Protein AF-0000000082882708 (afdb_homodimer)

Secondary structure (DSSP, 8-state):
-EEEEEEESS--TTHHHHHHHHHHHHHHHHT--GGG-EEEEETT----BTTB-SS--EEEEEEESS---HHHHHHHHHHHHHHHHHHH---GGGEEEEEEE--GGGEEETTEEHHHHHHHHHH-/-EEEEEEESS--TTHHHHHHHHHHHHHHHHT--GGG-EEEEETT-EEEETTB-SS--EEEEEEESS---HHHHHHHHHHHHHHHHHHH---GGGEEEEEEE--GGG-EETTEEHHHHHHHHHH-

Structure (mmCIF, N/CA/C/O backbone):
data_AF-0000000082882708-model_v1
#
loop_
_entity.id
_entity.type
_entity.pdbx_description
1 polymer 'L-dopachrome isomerase'
#
loop_
_atom_site.group_PDB
_atom_site.id
_atom_site.type_symbol
_atom_site.label_atom_id
_atom_site.label_alt_id
_atom_site.label_comp_id
_atom_site.label_asym_id
_atom_site.label_entity_id
_atom_site.label_seq_id
_atom_site.pdbx_PDB_ins_code
_atom_site.Cartn_x
_atom_site.Cartn_y
_atom_site.Cartn_z
_atom_site.occupancy
_atom_site.B_iso_or_equiv
_atom_site.auth_seq_id
_atom_site.auth_comp_id
_atom_site.auth_asym_id
_atom_site.auth_atom_id
_atom_site.pdbx_PDB_model_num
ATOM 1 N N . MET A 1 1 ? -7.844 -6.683 7.977 1 82.73 1 MET A N 1
ATOM 2 C CA . MET A 1 1 ? -7.258 -5.922 6.877 1 82.73 1 MET A CA 1
ATOM 3 C C . MET A 1 1 ? -5.798 -6.308 6.666 1 82.73 1 MET A C 1
ATOM 5 O O . MET A 1 1 ? -4.941 -5.983 7.489 1 82.73 1 MET A O 1
ATOM 9 N N . PRO A 1 2 ? -5.628 -7.368 5.371 1 97.63 2 PRO A N 1
ATOM 10 C CA . PRO A 1 2 ? -4.258 -7.425 4.857 1 97.63 2 PRO A CA 1
ATOM 11 C C . PRO A 1 2 ? -4.113 -6.767 3.487 1 97.63 2 PRO A C 1
ATOM 13 O O . PRO A 1 2 ? -5.061 -6.761 2.698 1 97.63 2 PRO A O 1
ATOM 16 N N . ILE A 1 3 ? -3.017 -6.112 3.198 1 98.73 3 ILE A N 1
ATOM 17 C CA . ILE A 1 3 ? -2.603 -5.625 1.887 1 98.73 3 ILE A CA 1
ATOM 18 C C . ILE A 1 3 ? -1.457 -6.483 1.356 1 98.73 3 ILE A C 1
ATOM 20 O O . ILE A 1 3 ? -0.414 -6.605 2.002 1 98.73 3 ILE A O 1
ATOM 24 N N . ALA A 1 4 ? -1.663 -7.126 0.246 1 98.89 4 ALA A N 1
ATOM 25 C CA . ALA A 1 4 ? -0.631 -7.945 -0.383 1 98.89 4 ALA A CA 1
ATOM 26 C C . ALA A 1 4 ? -0.205 -7.356 -1.725 1 98.89 4 ALA A C 1
ATOM 28 O O . ALA A 1 4 ? -1.032 -7.179 -2.622 1 98.89 4 ALA A O 1
ATOM 29 N N . ILE A 1 5 ? 1 -7.018 -1.896 1 98.85 5 ILE A N 1
ATOM 30 C CA . ILE A 1 5 ? 1.556 -6.507 -3.144 1 98.85 5 ILE A CA 1
ATOM 31 C C . ILE A 1 5 ? 2.545 -7.519 -3.72 1 98.85 5 ILE A C 1
ATOM 33 O O . ILE A 1 5 ? 3.582 -7.796 -3.114 1 98.85 5 ILE A O 1
ATOM 37 N N . LEU A 1 6 ? 2.262 -8.093 -4.873 1 98.8 6 LEU A N 1
ATOM 38 C CA . LEU A 1 6 ? 3.096 -9.099 -5.521 1 98.8 6 LEU A CA 1
ATOM 39 C C . LEU A 1 6 ? 3.775 -8.527 -6.76 1 98.8 6 LEU A C 1
ATOM 41 O O . LEU A 1 6 ? 3.103 -8.052 -7.679 1 98.8 6 LEU A O 1
ATOM 45 N N . SER A 1 7 ? 5.022 -8.533 -6.797 1 98.49 7 SER A N 1
ATOM 46 C CA . SER A 1 7 ? 5.809 -8.14 -7.962 1 98.49 7 SER A CA 1
ATOM 47 C C . SER A 1 7 ? 6.548 -9.333 -8.558 1 98.49 7 SER A C 1
ATOM 49 O O . SER A 1 7 ? 7.102 -10.156 -7.826 1 98.49 7 SER A O 1
ATOM 51 N N . THR A 1 8 ? 6.554 -9.438 -9.878 1 98.1 8 THR A N 1
ATOM 52 C CA . THR A 1 8 ? 7.279 -10.508 -10.553 1 98.1 8 THR A CA 1
ATOM 53 C C . THR A 1 8 ? 7.764 -10.051 -11.926 1 98.1 8 THR A C 1
ATOM 55 O O . THR A 1 8 ? 7.214 -9.111 -12.503 1 98.1 8 THR A O 1
ATOM 58 N N . ASN A 1 9 ? 8.818 -10.683 -12.474 1 97.42 9 ASN A N 1
ATOM 59 C CA . ASN A 1 9 ? 9.451 -10.295 -13.73 1 97.42 9 ASN A CA 1
ATOM 60 C C . ASN A 1 9 ? 8.857 -11.053 -14.915 1 97.42 9 ASN A C 1
ATOM 62 O O . ASN A 1 9 ? 9.365 -10.961 -16.034 1 97.42 9 ASN A O 1
ATOM 66 N N . ARG A 1 10 ? 7.872 -11.824 -14.651 1 96.18 10 ARG A N 1
ATOM 67 C CA . ARG A 1 10 ? 7.186 -12.563 -15.706 1 96.18 10 ARG A CA 1
ATOM 68 C C . ARG A 1 10 ? 5.679 -12.339 -15.64 1 96.18 10 ARG A C 1
ATOM 70 O O . ARG A 1 10 ? 5.099 -12.301 -14.553 1 96.18 10 ARG A O 1
ATOM 77 N N . PRO A 1 11 ? 5.137 -12.264 -16.814 1 96.17 11 PRO A N 1
ATOM 78 C CA . PRO A 1 11 ? 3.691 -12.033 -16.834 1 96.17 11 PRO A CA 1
ATOM 79 C C . PRO A 1 11 ? 2.899 -13.199 -16.245 1 96.17 11 PRO A C 1
ATOM 81 O O . PRO A 1 11 ? 3.314 -14.354 -16.365 1 96.17 11 PRO A O 1
ATOM 84 N N . ILE A 1 12 ? 1.855 -12.846 -15.601 1 97.22 12 ILE A N 1
ATOM 85 C CA . ILE A 1 12 ? 0.836 -13.796 -15.168 1 97.22 12 ILE A CA 1
ATOM 86 C C . ILE A 1 12 ? -0.307 -13.825 -16.18 1 97.22 12 ILE A C 1
ATOM 88 O O . ILE A 1 12 ? -0.853 -12.778 -16.538 1 97.22 12 ILE A O 1
ATOM 92 N N . ALA A 1 13 ? -0.649 -14.981 -16.697 1 95.38 13 ALA A N 1
ATOM 93 C CA . ALA A 1 13 ? -1.571 -15.147 -17.818 1 95.38 13 ALA A CA 1
ATOM 94 C C . ALA A 1 13 ? -2.862 -14.367 -17.585 1 95.38 13 ALA A C 1
ATOM 96 O O . ALA A 1 13 ? -3.268 -13.562 -18.426 1 95.38 13 ALA A O 1
ATOM 97 N N . ASP A 1 14 ? -3.609 -14.564 -16.531 1 95.92 14 ASP A N 1
ATOM 98 C CA . ASP A 1 14 ? -4.778 -13.802 -16.102 1 95.92 14 ASP A CA 1
ATOM 99 C C . ASP A 1 14 ? -4.584 -13.246 -14.693 1 95.92 14 ASP A C 1
ATOM 101 O O . ASP A 1 14 ? -4.939 -13.899 -13.709 1 95.92 14 ASP A O 1
ATOM 105 N N . ALA A 1 15 ? -4.016 -12.059 -14.705 1 96.53 15 ALA A N 1
ATOM 106 C CA . ALA A 1 15 ? -3.658 -11.443 -13.43 1 96.53 15 ALA A CA 1
ATOM 107 C C . ALA A 1 15 ? -4.893 -11.222 -12.562 1 96.53 15 ALA A C 1
ATOM 109 O O . ALA A 1 15 ? -4.823 -11.321 -11.334 1 96.53 15 ALA A O 1
ATOM 110 N N . HIS A 1 16 ? -6.005 -10.919 -13.204 1 95.34 16 HIS A N 1
ATOM 111 C CA . HIS A 1 16 ? -7.23 -10.681 -12.449 1 95.34 16 HIS A CA 1
ATOM 112 C C . HIS A 1 16 ? -7.745 -11.969 -11.815 1 95.34 16 HIS A C 1
ATOM 114 O O . HIS A 1 16 ? -8.138 -11.977 -10.646 1 95.34 16 HIS A O 1
ATOM 120 N N . GLU A 1 17 ? -7.758 -12.966 -12.645 1 96.59 17 GLU A N 1
ATOM 121 C CA . GLU A 1 17 ? -8.166 -14.259 -12.102 1 96.59 17 GLU A CA 1
ATOM 122 C C . GLU A 1 17 ? -7.219 -14.718 -10.998 1 96.59 17 GLU A C 1
ATOM 124 O O . GLU A 1 17 ? -7.66 -15.227 -9.966 1 96.59 17 GLU A O 1
ATOM 129 N N . PHE A 1 18 ? -5.961 -14.533 -11.236 1 97.96 18 PHE A N 1
ATOM 130 C CA . PHE A 1 18 ? -4.986 -14.909 -10.219 1 97.96 18 PHE A CA 1
ATOM 131 C C . PHE A 1 18 ? -5.222 -14.133 -8.929 1 97.96 18 PHE A C 1
ATOM 133 O O . PHE A 1 18 ? -5.204 -14.71 -7.839 1 97.96 18 PHE A O 1
ATOM 140 N N . ALA A 1 19 ? -5.435 -12.856 -9.031 1 97.98 19 ALA A N 1
ATOM 141 C CA . ALA A 1 19 ? -5.672 -12.023 -7.855 1 97.98 19 ALA A CA 1
ATOM 142 C C . ALA A 1 19 ? -6.872 -12.527 -7.058 1 97.98 19 ALA A C 1
ATOM 144 O O . ALA A 1 19 ? -6.844 -12.542 -5.825 1 97.98 19 ALA A O 1
ATOM 145 N N . SER A 1 20 ? -7.901 -12.928 -7.768 1 97.71 20 SER A N 1
ATOM 146 C CA . SER A 1 20 ? -9.111 -13.428 -7.124 1 97.71 20 SER A CA 1
ATOM 147 C C . SER A 1 20 ? -8.84 -14.725 -6.369 1 97.71 20 SER A C 1
ATOM 149 O O . SER A 1 20 ? -9.212 -14.86 -5.202 1 97.71 20 SER A O 1
ATOM 151 N N . LEU A 1 21 ? -8.157 -15.607 -6.984 1 98.26 21 LEU A N 1
ATOM 152 C CA . LEU A 1 21 ? -7.848 -16.896 -6.374 1 98.26 21 LEU A CA 1
ATOM 153 C C . LEU A 1 21 ? -6.841 -16.735 -5.241 1 98.26 21 LEU A C 1
ATOM 155 O O . LEU A 1 21 ? -6.97 -17.374 -4.194 1 98.26 21 LEU A O 1
ATOM 159 N N . PHE A 1 22 ? -5.876 -15.878 -5.471 1 98.57 22 PHE A N 1
ATOM 160 C CA . PHE A 1 22 ? -4.863 -15.619 -4.454 1 98.57 22 PHE A CA 1
ATOM 161 C C . PHE A 1 22 ? -5.491 -15.002 -3.209 1 98.57 22 PHE A C 1
ATOM 163 O O . PHE A 1 22 ? -5.109 -15.333 -2.085 1 98.57 22 PHE A O 1
ATOM 170 N N . THR A 1 23 ? -6.471 -14.133 -3.394 1 98.58 23 THR A N 1
ATOM 171 C CA . THR A 1 23 ? -7.19 -13.521 -2.283 1 98.58 23 THR A CA 1
ATOM 172 C C . THR A 1 23 ? -7.853 -14.587 -1.415 1 98.58 23 THR A C 1
ATOM 174 O O . THR A 1 23 ? -7.731 -14.561 -0.189 1 98.58 23 THR A O 1
ATOM 177 N N . LYS A 1 24 ? -8.522 -15.495 -2.071 1 98.21 24 LYS A N 1
ATOM 178 C CA . LYS A 1 24 ? -9.182 -16.584 -1.358 1 98.21 24 LYS A CA 1
ATOM 179 C C . LYS A 1 24 ? -8.172 -17.427 -0.584 1 98.21 24 LYS A C 1
ATOM 181 O O . LYS A 1 24 ? -8.396 -17.761 0.581 1 98.21 24 LYS A O 1
ATOM 186 N N . LYS A 1 25 ? -7.098 -17.717 -1.175 1 98.63 25 LYS A N 1
ATOM 187 C CA . LYS A 1 25 ? -6.068 -18.531 -0.539 1 98.63 25 LYS A CA 1
ATOM 188 C C . LYS A 1 25 ? -5.459 -17.81 0.66 1 98.63 25 LYS A C 1
ATOM 190 O O . LYS A 1 25 ? -5.281 -18.405 1.725 1 98.63 25 LYS A O 1
ATOM 195 N N . LEU A 1 26 ? -5.1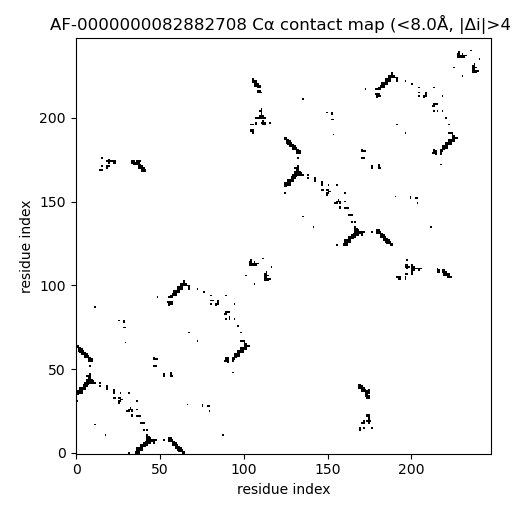24 -16.542 0.457 1 98.6 26 LEU A N 1
ATOM 196 C CA . LEU A 1 26 ? -4.578 -15.756 1.558 1 98.6 26 LEU A CA 1
ATOM 197 C C . LEU A 1 26 ? -5.546 -15.723 2.735 1 98.6 26 LEU A C 1
ATOM 199 O O . LEU A 1 26 ? -5.127 -15.813 3.892 1 98.6 26 LEU A O 1
ATOM 203 N N . GLY A 1 27 ? -6.819 -15.543 2.383 1 98.43 27 GLY A N 1
ATOM 204 C CA . GLY A 1 27 ? -7.82 -15.551 3.438 1 98.43 27 GLY A CA 1
ATOM 205 C C . GLY A 1 27 ? -7.776 -16.803 4.293 1 98.43 27 GLY A C 1
ATOM 206 O O . GLY A 1 27 ? -7.819 -16.723 5.523 1 98.43 27 GLY A O 1
ATOM 207 N N . ALA A 1 28 ? -7.666 -17.933 3.643 1 98.42 28 ALA A N 1
ATOM 208 C CA . ALA A 1 28 ? -7.61 -19.219 4.334 1 98.42 28 ALA A CA 1
ATOM 209 C C . ALA A 1 28 ? -6.337 -19.338 5.168 1 98.42 28 ALA A C 1
ATOM 211 O O . ALA A 1 28 ? -6.371 -19.834 6.296 1 98.42 28 ALA A O 1
ATOM 212 N N . ILE A 1 29 ? -5.199 -18.908 4.691 1 98.54 29 ILE A N 1
ATOM 213 C CA . ILE A 1 29 ? -3.906 -19.064 5.346 1 98.54 29 ILE A CA 1
ATOM 214 C C . ILE A 1 29 ? -3.82 -18.127 6.549 1 98.54 29 ILE A C 1
ATOM 216 O O . ILE A 1 29 ? -3.383 -18.531 7.629 1 98.54 29 ILE A O 1
ATOM 220 N N . LEU A 1 30 ? -4.241 -16.853 6.386 1 98.19 30 LEU A N 1
ATOM 221 C CA . LEU A 1 30 ? -4.081 -15.817 7.401 1 98.19 30 LEU A CA 1
ATOM 222 C C . LEU A 1 30 ? -5.26 -15.818 8.368 1 98.19 30 LEU A C 1
ATOM 224 O O . LEU A 1 30 ? -5.25 -15.093 9.366 1 98.19 30 LEU A O 1
ATOM 228 N N . ASP A 1 31 ? -6.27 -16.643 8.024 1 97.02 31 ASP A N 1
ATOM 229 C CA . ASP A 1 31 ? -7.501 -16.695 8.807 1 97.02 31 ASP A CA 1
ATOM 230 C C . ASP A 1 31 ? -8.192 -15.334 8.836 1 97.02 31 ASP A C 1
ATOM 232 O O . ASP A 1 31 ? -8.461 -14.791 9.909 1 97.02 31 ASP A O 1
ATOM 236 N N . LYS A 1 32 ? -8.387 -14.737 7.667 1 97.12 32 LYS A N 1
ATOM 237 C CA . LYS A 1 32 ? -9.074 -13.468 7.444 1 97.12 32 LYS A CA 1
ATOM 238 C C . LYS A 1 32 ? -10.148 -13.605 6.369 1 97.12 32 LYS A C 1
ATOM 240 O O . LYS A 1 32 ? -9.975 -14.354 5.404 1 97.12 32 LYS A O 1
ATOM 245 N N . ALA A 1 33 ? -11.261 -12.921 6.576 1 96.72 33 ALA A N 1
ATOM 246 C CA . ALA A 1 33 ? -12.273 -12.898 5.523 1 96.72 33 ALA A CA 1
ATOM 247 C C . ALA A 1 33 ? -11.698 -12.348 4.221 1 96.72 33 ALA A C 1
ATOM 249 O O . ALA A 1 33 ? -11.008 -11.325 4.223 1 96.72 33 ALA A O 1
ATOM 250 N N . PRO A 1 34 ? -11.914 -13.01 3.065 1 96.96 34 PRO A N 1
ATOM 251 C CA . PRO A 1 34 ? -11.391 -12.526 1.785 1 96.96 34 PRO A CA 1
ATOM 252 C C . PRO A 1 34 ? -11.789 -11.081 1.493 1 96.96 34 PRO A C 1
ATOM 254 O O . PRO A 1 34 ? -11.014 -10.333 0.893 1 96.96 34 PRO A O 1
ATOM 257 N N . GLU A 1 35 ? -12.95 -10.611 1.923 1 95.13 35 GLU A N 1
ATOM 258 C CA . GLU A 1 35 ? -13.481 -9.28 1.645 1 95.13 35 GLU A CA 1
ATOM 259 C C . GLU A 1 35 ? -12.628 -8.197 2.299 1 95.13 35 GLU A C 1
ATOM 261 O O . GLU A 1 35 ? -12.739 -7.019 1.954 1 95.13 35 GLU A O 1
ATOM 266 N N . SER A 1 36 ? -11.78 -8.581 3.245 1 95.74 36 SER A N 1
ATOM 267 C CA . SER A 1 36 ? -10.961 -7.603 3.954 1 95.74 36 SER A CA 1
ATOM 268 C C . SER A 1 36 ? -9.573 -7.49 3.334 1 95.74 36 SER A C 1
ATOM 270 O O . SER A 1 36 ? -8.749 -6.691 3.784 1 95.74 36 SER A O 1
ATOM 272 N N . ILE A 1 37 ? -9.307 -8.239 2.288 1 98.25 37 ILE A N 1
ATOM 273 C CA . ILE A 1 37 ? -7.947 -8.369 1.776 1 98.25 37 ILE A CA 1
ATOM 274 C C . ILE A 1 3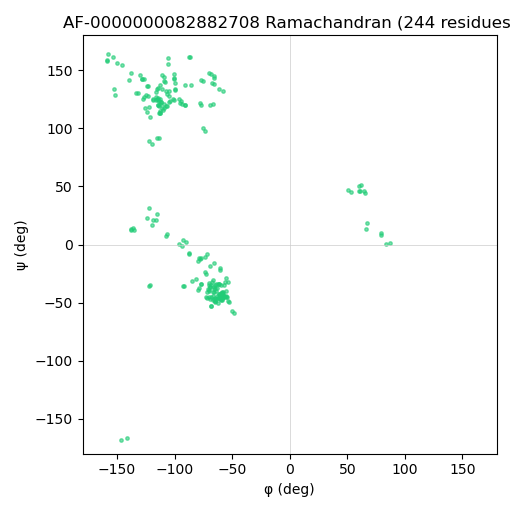7 ? -7.811 -7.589 0.47 1 98.25 37 ILE A C 1
ATOM 276 O O . ILE A 1 37 ? -8.638 -7.731 -0.434 1 98.25 37 ILE A O 1
ATOM 280 N N . TYR A 1 38 ? -6.765 -6.734 0.376 1 98.32 38 TYR A N 1
ATOM 281 C CA . TYR A 1 38 ? -6.359 -6.054 -0.849 1 98.32 38 TYR A CA 1
ATOM 282 C C . TYR A 1 38 ? -5.186 -6.771 -1.508 1 98.32 38 TYR A C 1
ATOM 284 O O . TYR A 1 38 ? -4.228 -7.157 -0.833 1 98.32 38 TYR A O 1
ATOM 292 N N . VAL A 1 39 ? -5.284 -6.968 -2.824 1 98.71 39 VAL A N 1
ATOM 293 C CA . VAL A 1 39 ? -4.209 -7.607 -3.577 1 98.71 39 VAL A CA 1
ATOM 294 C C . VAL A 1 39 ? -3.825 -6.736 -4.771 1 98.71 39 VAL A C 1
ATOM 296 O O . VAL A 1 39 ? -4.688 -6.328 -5.553 1 98.71 39 VAL A O 1
ATOM 299 N N . LYS A 1 40 ? -2.63 -6.404 -4.879 1 98.49 40 LYS A N 1
ATOM 300 C CA . LYS A 1 40 ? -2.046 -5.693 -6.013 1 98.49 40 LYS A CA 1
ATOM 301 C C . LYS A 1 40 ? -1.003 -6.552 -6.722 1 98.49 40 LYS A C 1
ATOM 303 O O . LYS A 1 40 ? -0.116 -7.118 -6.08 1 98.49 40 LYS A O 1
ATOM 308 N N . ILE A 1 41 ? -1.104 -6.635 -8.095 1 98.49 41 ILE A N 1
ATOM 309 C CA . ILE A 1 41 ? -0.188 -7.446 -8.89 1 98.49 41 ILE A CA 1
ATOM 310 C C . ILE A 1 41 ? 0.627 -6.546 -9.816 1 98.49 41 ILE A C 1
ATOM 312 O O . ILE A 1 41 ? 0.065 -5.744 -10.565 1 98.49 41 ILE A O 1
ATOM 316 N N . GLU A 1 42 ? 1.891 -6.657 -9.705 1 98.04 42 GLU A N 1
ATOM 317 C CA . GLU A 1 42 ? 2.856 -6.045 -10.613 1 98.04 42 GLU A CA 1
ATOM 318 C C . GLU A 1 42 ? 3.653 -7.105 -11.367 1 98.04 42 GLU A C 1
ATOM 320 O O . GLU A 1 42 ? 4.748 -7.483 -10.945 1 98.04 42 GLU A O 1
ATOM 325 N N . ASP A 1 43 ? 3.187 -7.529 -12.573 1 96.34 43 ASP A N 1
ATOM 326 C CA . ASP A 1 43 ? 3.787 -8.699 -13.206 1 96.34 43 ASP A CA 1
ATOM 327 C C . ASP A 1 43 ? 4.65 -8.297 -14.399 1 96.34 43 ASP A C 1
ATOM 329 O O . ASP A 1 43 ? 5.018 -9.141 -15.219 1 96.34 43 ASP A O 1
ATOM 333 N N . LYS A 1 44 ? 4.871 -7.005 -14.622 1 94.43 44 LYS A N 1
ATOM 334 C CA . LYS A 1 44 ? 5.782 -6.534 -15.661 1 94.43 44 LYS A CA 1
ATOM 335 C C . LYS A 1 44 ? 6.978 -5.805 -15.054 1 94.43 44 LYS A C 1
ATOM 337 O O . LYS A 1 44 ? 7.606 -4.975 -15.714 1 94.43 44 LYS A O 1
ATOM 342 N N . ALA A 1 45 ? 7.265 -6.127 -13.926 1 95.48 45 ALA A N 1
ATOM 343 C CA . ALA A 1 45 ? 8.364 -5.482 -13.213 1 95.48 45 ALA A CA 1
ATOM 344 C C . ALA A 1 45 ? 9.714 -5.983 -13.717 1 95.48 45 ALA A C 1
ATOM 346 O O . ALA A 1 45 ? 9.852 -7.153 -14.081 1 95.48 45 ALA A O 1
ATOM 347 N N . THR A 1 46 ? 10.706 -5.068 -13.829 1 95.68 46 THR A N 1
ATOM 348 C CA . THR A 1 46 ? 12.1 -5.485 -13.937 1 95.68 46 THR A CA 1
ATOM 349 C C . THR A 1 46 ? 12.635 -5.939 -12.582 1 95.68 46 THR A C 1
ATOM 351 O O . THR A 1 46 ? 12.898 -5.113 -11.704 1 95.68 46 THR A O 1
ATOM 354 N N . LEU A 1 47 ? 12.688 -7.217 -12.354 1 95.53 47 LEU A N 1
ATOM 355 C CA . LEU A 1 47 ? 13.073 -7.826 -11.085 1 95.53 47 LEU A CA 1
ATOM 356 C C . LEU A 1 47 ? 14.108 -8.924 -11.301 1 95.53 47 LEU A C 1
ATOM 358 O O . LEU A 1 47 ? 13.974 -9.738 -12.218 1 95.53 47 LEU A O 1
ATOM 362 N N . ALA A 1 48 ? 15.174 -8.851 -10.526 1 95.97 48 ALA A N 1
ATOM 363 C CA . ALA A 1 48 ? 16.261 -9.82 -10.642 1 95.97 48 ALA A CA 1
ATOM 364 C C . ALA A 1 48 ? 16.783 -10.226 -9.267 1 95.97 48 ALA A C 1
ATOM 366 O O . ALA A 1 48 ? 16.78 -9.421 -8.333 1 95.97 48 ALA A O 1
ATOM 367 N N . ARG A 1 49 ? 17.102 -11.404 -9.09 1 94.94 49 ARG A N 1
ATOM 368 C CA . ARG A 1 49 ? 17.851 -11.903 -7.941 1 94.94 49 ARG A CA 1
ATOM 369 C C . ARG A 1 49 ? 19.24 -12.376 -8.357 1 94.94 49 ARG A C 1
ATOM 371 O O . ARG A 1 49 ? 19.378 -13.17 -9.29 1 94.94 49 ARG A O 1
ATOM 378 N N . GLY A 1 50 ? 20.306 -11.8 -7.735 1 94.42 50 GLY A N 1
ATOM 379 C CA . GLY A 1 50 ? 21.672 -12.155 -8.085 1 94.42 50 GLY A CA 1
ATOM 380 C C . GLY A 1 50 ? 22.062 -11.719 -9.485 1 94.42 50 GLY A C 1
ATOM 381 O O . GLY A 1 50 ? 22.966 -12.297 -10.091 1 94.42 50 GLY A O 1
ATOM 382 N N . GLY A 1 51 ? 21.256 -10.763 -9.996 1 94.45 51 GLY A N 1
ATOM 383 C CA . GLY A 1 51 ? 21.53 -10.288 -11.343 1 94.45 51 GLY A CA 1
ATOM 384 C C . GLY A 1 51 ? 20.933 -11.174 -12.421 1 94.45 51 GLY A C 1
ATOM 385 O O . GLY A 1 51 ? 21.113 -10.917 -13.613 1 94.45 51 GLY A O 1
ATOM 386 N N . GLU A 1 52 ? 20.291 -12.166 -11.986 1 90.97 52 GLU A N 1
ATOM 387 C CA . GLU A 1 52 ? 19.679 -13.103 -12.924 1 90.97 52 GLU A CA 1
ATOM 388 C C . GLU A 1 52 ? 18.185 -12.835 -13.077 1 90.97 52 GLU A C 1
ATOM 390 O O . GLU A 1 52 ? 17.505 -12.506 -12.103 1 90.97 52 GLU A O 1
ATOM 395 N N . HIS A 1 53 ? 17.655 -13.017 -14.368 1 87.89 53 HIS A N 1
ATOM 396 C CA . HIS A 1 53 ? 16.263 -12.656 -14.614 1 87.89 53 HIS A CA 1
ATOM 397 C C . HIS A 1 53 ? 15.57 -13.697 -15.486 1 87.89 53 HIS A C 1
ATOM 399 O O . HIS A 1 53 ? 14.446 -13.479 -15.944 1 87.89 53 HIS A O 1
ATOM 405 N N . ASP A 1 54 ? 16.17 -14.861 -15.679 1 89.31 54 ASP A N 1
ATOM 406 C CA . ASP A 1 54 ? 15.606 -15.87 -16.57 1 89.31 54 ASP A CA 1
ATOM 407 C C . ASP A 1 54 ? 14.467 -16.627 -15.89 1 89.31 54 ASP A C 1
ATOM 409 O O . ASP A 1 54 ? 13.489 -17.002 -16.54 1 89.31 54 ASP A O 1
ATOM 413 N N . ASP A 1 55 ? 14.632 -16.883 -14.574 1 92.07 55 ASP A N 1
ATOM 414 C CA . ASP A 1 55 ? 13.578 -17.534 -13.803 1 92.07 55 ASP A CA 1
ATOM 415 C C . ASP A 1 55 ? 12.585 -16.511 -13.257 1 92.07 55 ASP A C 1
ATOM 417 O O . ASP A 1 55 ? 12.867 -15.311 -13.241 1 92.07 55 ASP A O 1
ATOM 421 N N . ARG A 1 56 ? 11.453 -17.054 -12.913 1 96.18 56 ARG A N 1
ATOM 422 C CA . ARG A 1 56 ? 10.498 -16.169 -12.255 1 96.18 56 ARG A CA 1
ATOM 423 C C . ARG A 1 56 ? 10.985 -15.775 -10.864 1 96.18 56 ARG A C 1
ATOM 425 O O . ARG A 1 56 ? 11.285 -16.639 -10.038 1 96.18 56 ARG A O 1
ATOM 432 N N . VAL A 1 57 ? 11.171 -14.51 -10.645 1 97.22 57 VAL A N 1
ATOM 433 C CA . VAL A 1 57 ? 11.552 -13.921 -9.365 1 97.22 57 VAL A CA 1
ATOM 434 C C . VAL A 1 57 ? 10.342 -13.237 -8.732 1 97.22 57 VAL A C 1
ATOM 436 O O . VAL A 1 57 ? 9.586 -12.543 -9.415 1 97.22 57 VAL A O 1
ATOM 439 N N . ILE A 1 58 ? 10.136 -13.551 -7.372 1 98.04 58 ILE A N 1
ATOM 440 C CA . ILE A 1 58 ? 8.948 -13.015 -6.717 1 98.04 58 ILE A CA 1
ATOM 441 C C . ILE A 1 58 ? 9.356 -12.226 -5.475 1 98.04 58 ILE A C 1
ATOM 443 O O . ILE A 1 58 ? 10.169 -12.694 -4.674 1 98.04 58 ILE A O 1
ATOM 447 N N . TYR A 1 59 ? 8.84 -10.992 -5.408 1 98.46 59 TYR A N 1
ATOM 448 C CA . TYR A 1 59 ? 8.795 -10.225 -4.168 1 98.46 59 TYR A CA 1
ATOM 449 C C . TYR A 1 59 ? 7.357 -10.016 -3.708 1 98.46 59 TYR A C 1
ATOM 451 O O . TYR A 1 59 ? 6.559 -9.392 -4.411 1 98.46 59 TYR A O 1
ATOM 459 N N . LEU A 1 60 ? 7.027 -10.648 -2.574 1 98.82 60 LEU A N 1
ATOM 460 C CA . LEU A 1 60 ? 5.693 -10.522 -1.995 1 98.82 60 LEU A CA 1
ATOM 461 C C . LEU A 1 60 ? 5.746 -9.778 -0.665 1 98.82 60 LEU A C 1
ATOM 463 O O . LEU A 1 60 ? 6.45 -10.196 0.257 1 98.82 60 LEU A O 1
ATOM 467 N N . HIS A 1 61 ? 5.053 -8.647 -0.612 1 98.86 61 HIS A N 1
ATOM 468 C CA . HIS A 1 61 ? 4.958 -7.845 0.603 1 98.86 61 HIS A CA 1
ATOM 469 C C . HIS A 1 61 ? 3.552 -7.901 1.192 1 98.86 61 HIS A C 1
ATOM 471 O O . HIS A 1 61 ? 2.594 -7.441 0.567 1 98.86 61 HIS A O 1
ATOM 477 N N . ILE A 1 62 ? 3.447 -8.458 2.38 1 98.9 62 ILE A N 1
ATOM 478 C CA . ILE A 1 62 ? 2.154 -8.545 3.049 1 98.9 62 ILE A CA 1
ATOM 479 C C . ILE A 1 62 ? 2.158 -7.663 4.296 1 98.9 62 ILE A C 1
ATOM 481 O O . ILE A 1 62 ? 3.022 -7.809 5.164 1 98.9 62 ILE A O 1
ATOM 485 N N . LYS A 1 63 ? 1.225 -6.762 4.348 1 98.76 63 LYS A N 1
ATOM 486 C CA . LYS A 1 63 ? 1.025 -5.863 5.481 1 98.76 63 LYS A CA 1
ATOM 487 C C . LYS A 1 63 ? -0.311 -6.134 6.168 1 98.76 63 LYS A C 1
ATOM 489 O O . LYS A 1 63 ? -1.336 -6.294 5.502 1 98.76 63 LYS A O 1
ATOM 494 N N . ALA A 1 64 ? -0.303 -6.188 7.484 1 98.25 64 ALA A N 1
ATOM 495 C CA . ALA A 1 64 ? -1.563 -6.508 8.149 1 98.25 64 ALA A CA 1
ATOM 496 C C . ALA A 1 64 ? -1.553 -6.033 9.6 1 98.25 64 ALA A C 1
ATOM 498 O O . ALA A 1 64 ? -0.487 -5.844 10.19 1 98.25 64 ALA A O 1
ATOM 499 N N . VAL A 1 65 ? -2.705 -5.862 10.091 1 96.96 65 VAL A N 1
ATOM 500 C CA . VAL A 1 65 ? -2.915 -5.528 11.495 1 96.96 65 VAL A CA 1
ATOM 501 C C . VAL A 1 65 ? -3.146 -6.804 12.302 1 96.96 65 VAL A C 1
ATOM 503 O O . VAL A 1 65 ? -4.079 -7.56 12.024 1 96.96 65 VAL A O 1
ATOM 506 N N . ASN A 1 66 ? -2.362 -7.115 13.298 1 95.32 66 ASN A N 1
ATOM 507 C CA . ASN A 1 66 ? -2.535 -8.166 14.294 1 95.32 66 ASN A CA 1
ATOM 508 C C . ASN A 1 66 ? -2.585 -9.548 13.648 1 95.32 66 ASN A C 1
ATOM 510 O O . ASN A 1 66 ? -3.446 -10.364 13.983 1 95.32 66 ASN A O 1
ATOM 514 N N . VAL A 1 67 ? -1.714 -9.858 12.752 1 96.97 67 VAL A N 1
ATOM 515 C CA . VAL A 1 67 ? -1.744 -11.137 12.051 1 96.97 67 VAL A CA 1
ATOM 516 C C . VAL A 1 67 ? -0.434 -11.885 12.284 1 96.97 67 VAL A C 1
ATOM 518 O O . VAL A 1 67 ? -0.436 -13.097 12.515 1 96.97 67 VAL A O 1
ATOM 521 N N . PHE A 1 68 ? 0.679 -11.172 12.379 1 98.08 68 PHE A N 1
ATOM 522 C CA . PHE A 1 68 ? 1.991 -11.787 12.222 1 98.08 68 PHE A CA 1
ATOM 523 C C . PHE A 1 68 ? 2.628 -12.059 13.579 1 98.08 68 PHE A C 1
ATOM 525 O O . PHE A 1 68 ? 2.508 -11.25 14.501 1 98.08 68 PHE A O 1
ATOM 532 N N . ASN A 1 69 ? 3.194 -13.076 13.712 1 97.74 69 ASN A N 1
ATOM 533 C CA . ASN A 1 69 ? 4.078 -13.48 14.8 1 97.74 69 ASN A CA 1
ATOM 534 C C . ASN A 1 69 ? 5.093 -14.522 14.34 1 97.74 69 ASN A C 1
ATOM 536 O O . ASN A 1 69 ? 4.93 -15.128 13.279 1 97.74 69 ASN A O 1
ATOM 540 N N . PRO A 1 70 ? 6.179 -14.726 15.072 1 97.74 70 PRO A N 1
ATOM 541 C CA . PRO A 1 70 ? 7.266 -15.584 14.593 1 97.74 70 PRO A CA 1
ATOM 542 C C . PRO A 1 70 ? 6.79 -16.988 14.226 1 97.74 70 PRO A C 1
ATOM 544 O O . PRO A 1 70 ? 7.178 -17.522 13.183 1 97.74 70 PRO A O 1
ATOM 547 N N . GLU A 1 71 ? 6.006 -17.612 14.984 1 97.89 71 GLU A N 1
ATOM 548 C CA . GLU A 1 71 ? 5.557 -18.977 14.728 1 97.89 71 GLU A CA 1
ATOM 549 C C . GLU A 1 71 ? 4.646 -19.039 13.505 1 97.89 71 GLU A C 1
ATOM 551 O O . GLU A 1 71 ? 4.85 -19.866 12.614 1 97.89 71 GLU A O 1
ATOM 556 N N . SER A 1 72 ? 3.597 -18.23 13.44 1 97.7 72 SER A N 1
ATOM 557 C CA . SER A 1 72 ? 2.661 -18.229 12.321 1 97.7 72 SER A CA 1
ATOM 558 C C . SER A 1 72 ? 3.361 -17.87 11.015 1 97.7 72 SER A C 1
ATOM 560 O O . SER A 1 72 ? 2.992 -18.368 9.949 1 97.7 72 SER A O 1
ATOM 562 N N . ASN A 1 73 ? 4.402 -16.951 11.141 1 98.34 73 ASN A N 1
ATOM 563 C CA . ASN A 1 73 ? 5.076 -16.498 9.929 1 98.34 73 ASN A CA 1
ATOM 564 C C . ASN A 1 73 ? 5.808 -17.642 9.233 1 98.34 73 ASN A C 1
ATOM 566 O O . ASN A 1 73 ? 5.917 -17.659 8.006 1 98.34 73 ASN A O 1
ATOM 570 N N . VAL A 1 74 ? 6.362 -18.58 9.989 1 98.61 74 VAL A N 1
ATOM 571 C CA . VAL A 1 74 ? 6.982 -19.766 9.407 1 98.61 74 VAL A CA 1
ATOM 572 C C . VAL A 1 74 ? 5.95 -20.54 8.589 1 98.61 74 VAL A C 1
ATOM 574 O O . VAL A 1 74 ? 6.207 -20.902 7.438 1 98.61 74 VAL A O 1
ATOM 577 N N . ARG A 1 75 ? 4.816 -20.731 9.191 1 98.5 75 ARG A N 1
ATOM 578 C CA . ARG A 1 75 ? 3.735 -21.445 8.518 1 98.5 75 ARG A CA 1
ATOM 579 C C . ARG A 1 75 ? 3.239 -20.669 7.303 1 98.5 75 ARG A C 1
ATOM 581 O O . ARG A 1 75 ? 3.045 -21.244 6.23 1 98.5 75 ARG A O 1
ATOM 588 N N . PHE A 1 76 ? 2.963 -19.342 7.463 1 98.78 76 PHE A N 1
ATOM 589 C CA . PHE A 1 76 ? 2.522 -18.504 6.355 1 98.78 76 PHE A CA 1
ATOM 590 C C . PHE A 1 76 ? 3.482 -18.614 5.177 1 98.78 76 PHE A C 1
ATOM 592 O O . PHE A 1 76 ? 3.055 -18.814 4.038 1 98.78 76 PHE A O 1
ATOM 599 N N . SER A 1 77 ? 4.795 -18.464 5.459 1 98.68 77 SER A N 1
ATOM 600 C CA . SER A 1 77 ? 5.819 -18.499 4.42 1 98.68 77 SER A CA 1
ATOM 601 C C . SER A 1 77 ? 5.767 -19.806 3.636 1 98.68 77 SER A C 1
ATOM 603 O O . SER A 1 77 ? 5.817 -19.799 2.404 1 98.68 77 SER A O 1
ATOM 605 N N . ALA A 1 78 ? 5.648 -20.877 4.33 1 98.65 78 ALA A N 1
ATOM 606 C CA . ALA A 1 78 ? 5.625 -22.195 3.701 1 98.65 78 ALA A CA 1
ATOM 607 C C . ALA A 1 78 ? 4.396 -22.355 2.81 1 98.65 78 ALA A C 1
ATOM 609 O O . ALA A 1 78 ? 4.513 -22.744 1.645 1 98.65 78 ALA A O 1
ATOM 610 N N . GLU A 1 79 ? 3.241 -22.033 3.345 1 98.76 79 GLU A N 1
ATOM 611 C CA . GLU A 1 79 ? 1.986 -22.27 2.638 1 98.76 79 GLU A CA 1
ATOM 612 C C . GLU A 1 79 ? 1.833 -21.323 1.451 1 98.76 79 GLU A C 1
ATOM 614 O O . GLU A 1 79 ? 1.356 -21.724 0.388 1 98.76 79 GLU A O 1
ATOM 619 N N . ILE A 1 80 ? 2.232 -20.086 1.576 1 98.85 80 ILE A N 1
ATOM 620 C CA . ILE A 1 80 ? 2.113 -19.111 0.497 1 98.85 80 ILE A CA 1
ATOM 621 C C . ILE A 1 80 ? 3.091 -19.458 -0.623 1 98.85 80 ILE A C 1
ATOM 623 O O . ILE A 1 80 ? 2.724 -19.451 -1.801 1 98.85 80 ILE A O 1
ATOM 627 N N . THR A 1 81 ? 4.331 -19.776 -0.232 1 98.68 81 THR A N 1
ATOM 628 C CA . THR A 1 81 ? 5.321 -20.143 -1.238 1 98.68 81 THR A CA 1
ATOM 629 C C . THR A 1 81 ? 4.866 -21.37 -2.022 1 98.68 81 THR A C 1
ATOM 631 O O . THR A 1 81 ? 4.971 -21.403 -3.25 1 98.68 81 THR A O 1
ATOM 634 N N . GLN A 1 82 ? 4.348 -22.347 -1.326 1 98.64 82 GLN A N 1
ATOM 635 C CA . GLN A 1 82 ? 3.843 -23.542 -1.994 1 98.64 82 GLN A CA 1
ATOM 636 C C . GLN A 1 82 ? 2.755 -23.189 -3.005 1 98.64 82 GLN A C 1
ATOM 638 O O . GLN A 1 82 ? 2.754 -23.701 -4.126 1 98.64 82 GLN A O 1
ATOM 643 N N . TYR A 1 83 ? 1.809 -22.332 -2.643 1 98.73 83 TYR A N 1
ATOM 644 C CA . TYR A 1 83 ? 0.738 -21.927 -3.546 1 98.73 83 TYR A CA 1
ATOM 645 C C . TYR A 1 83 ? 1.301 -21.248 -4.789 1 98.73 83 TYR A C 1
ATOM 647 O O . TYR A 1 83 ? 0.837 -21.498 -5.904 1 98.73 83 TYR A O 1
ATOM 655 N N . LEU A 1 84 ? 2.264 -20.354 -4.621 1 98.47 84 LEU A N 1
ATOM 656 C CA . LEU A 1 84 ? 2.839 -19.612 -5.738 1 98.47 84 LEU A CA 1
ATOM 657 C C . LEU A 1 84 ? 3.587 -20.546 -6.684 1 98.47 84 LEU A C 1
ATOM 659 O O . LEU A 1 84 ? 3.557 -20.356 -7.902 1 98.47 84 LEU A O 1
ATOM 663 N N . VAL A 1 85 ? 4.269 -21.514 -6.148 1 97.84 85 VAL A N 1
ATOM 664 C CA . VAL A 1 85 ? 4.955 -22.51 -6.965 1 97.84 85 VAL A CA 1
ATOM 665 C C . VAL A 1 85 ? 3.941 -23.257 -7.829 1 97.84 85 VAL A C 1
ATOM 667 O O . VAL A 1 85 ? 4.142 -23.414 -9.036 1 97.84 85 VAL A O 1
ATOM 670 N N . GLU A 1 86 ? 2.848 -23.607 -7.234 1 97.97 86 GLU A N 1
ATOM 671 C CA . GLU A 1 86 ? 1.846 -24.429 -7.906 1 97.97 86 GLU A CA 1
ATOM 672 C C . GLU A 1 86 ? 1.023 -23.602 -8.889 1 97.97 86 GLU A C 1
ATOM 674 O O . GLU A 1 86 ? 0.63 -24.097 -9.947 1 97.97 86 GLU A O 1
ATOM 679 N N . SER A 1 87 ? 0.768 -22.382 -8.591 1 97.82 87 SER A N 1
ATOM 680 C CA . SER A 1 87 ? -0.21 -21.599 -9.338 1 97.82 87 SER A CA 1
ATOM 681 C C . SER A 1 87 ? 0.451 -20.834 -10.48 1 97.82 87 SER A C 1
ATOM 683 O O . SER A 1 87 ? -0.14 -20.673 -11.55 1 97.82 87 SER A O 1
ATOM 685 N N . ILE A 1 88 ? 1.704 -20.355 -10.269 1 97.34 88 ILE A N 1
ATOM 686 C CA . ILE A 1 88 ? 2.291 -19.506 -11.3 1 97.34 88 ILE A CA 1
ATOM 687 C C . ILE A 1 88 ? 3.741 -19.918 -11.544 1 97.34 88 ILE A C 1
ATOM 689 O O . ILE A 1 88 ? 4.523 -19.152 -12.113 1 97.34 88 ILE A O 1
ATOM 693 N N . GLN A 1 89 ? 4.197 -21.046 -11.089 1 96.12 89 GLN A N 1
ATOM 694 C CA . GLN A 1 89 ? 5.516 -21.62 -11.328 1 96.12 89 GLN A CA 1
ATOM 695 C C . GLN A 1 89 ? 6.613 -20.75 -10.722 1 96.12 89 GLN A C 1
ATOM 697 O O . GLN A 1 89 ? 7.621 -20.468 -11.373 1 96.12 89 GLN A O 1
ATOM 702 N N . ALA A 1 90 ? 6.387 -20.332 -9.504 1 95.82 90 ALA A N 1
ATOM 703 C CA . ALA A 1 90 ? 7.415 -19.6 -8.769 1 95.82 90 ALA A CA 1
ATOM 704 C C . ALA A 1 90 ? 8.576 -20.516 -8.392 1 95.82 90 ALA A C 1
ATOM 706 O O . ALA A 1 90 ? 8.389 -21.721 -8.207 1 95.82 90 ALA A O 1
ATOM 707 N N . SER A 1 91 ? 9.753 -19.925 -8.357 1 93.9 91 SER A N 1
ATOM 708 C CA . SER A 1 91 ? 10.911 -20.615 -7.8 1 93.9 91 SER A CA 1
ATOM 709 C C . SER A 1 91 ? 11.055 -20.337 -6.307 1 93.9 91 SER A C 1
ATOM 711 O O . SER A 1 91 ? 11.232 -19.188 -5.899 1 93.9 91 SER A O 1
ATOM 713 N N . PRO A 1 92 ? 11.007 -21.396 -5.526 1 94.74 92 PRO A N 1
ATOM 714 C CA . PRO A 1 92 ? 11.084 -21.149 -4.084 1 94.74 92 PRO A CA 1
ATOM 715 C C . PRO A 1 92 ? 12.348 -20.392 -3.681 1 94.74 92 PRO A C 1
ATOM 717 O O . PRO A 1 92 ? 12.314 -19.572 -2.76 1 94.74 92 PRO A O 1
ATOM 720 N N . ASP A 1 93 ? 13.44 -20.64 -4.339 1 95.04 93 ASP A N 1
ATOM 721 C CA . ASP A 1 93 ? 14.717 -20.038 -3.967 1 95.04 93 ASP A CA 1
ATOM 722 C C . ASP A 1 93 ? 14.804 -18.592 -4.451 1 95.04 93 ASP A C 1
ATOM 724 O O . ASP A 1 93 ? 15.69 -17.844 -4.031 1 95.04 93 ASP A O 1
ATOM 728 N N . LYS A 1 94 ? 13.889 -18.235 -5.292 1 96.43 94 LYS A N 1
ATOM 729 C CA . LYS A 1 94 ? 13.876 -16.868 -5.804 1 96.43 94 LYS A CA 1
ATOM 730 C C . LYS A 1 94 ? 12.615 -16.129 -5.364 1 96.43 94 LYS A C 1
ATOM 732 O O . LYS A 1 94 ? 12.166 -15.2 -6.039 1 96.43 94 LYS A O 1
ATOM 737 N N . THR A 1 95 ? 11.984 -16.609 -4.319 1 97.59 95 THR A N 1
ATOM 738 C CA . THR A 1 95 ? 10.796 -16.004 -3.726 1 97.59 95 THR A CA 1
ATOM 739 C C . THR A 1 95 ? 11.107 -15.45 -2.339 1 97.59 95 THR A C 1
ATOM 741 O O . THR A 1 95 ? 11.671 -16.152 -1.496 1 97.59 95 THR A O 1
ATOM 744 N N . ILE A 1 96 ? 10.821 -14.209 -2.171 1 98.48 96 ILE A N 1
ATOM 745 C CA . ILE A 1 96 ? 10.961 -13.601 -0.852 1 98.48 96 ILE A CA 1
ATOM 746 C C . ILE A 1 96 ? 9.628 -12.994 -0.42 1 98.48 96 ILE A C 1
ATOM 748 O O . ILE A 1 96 ? 8.908 -12.415 -1.237 1 98.48 96 ILE A O 1
ATOM 752 N N . ILE A 1 97 ? 9.26 -13.206 0.825 1 98.71 97 ILE A N 1
ATOM 753 C CA . ILE A 1 97 ? 8.042 -12.654 1.409 1 98.71 97 ILE A CA 1
ATOM 754 C C . ILE A 1 97 ? 8.4 -11.737 2.577 1 98.71 97 ILE A C 1
ATOM 756 O O . ILE A 1 97 ? 9.142 -12.132 3.479 1 98.71 97 ILE A O 1
ATOM 760 N N . GLU A 1 98 ? 7.966 -10.539 2.533 1 98.75 98 GLU A N 1
ATOM 761 C CA . GLU A 1 98 ? 8.115 -9.581 3.624 1 98.75 98 GLU A CA 1
ATOM 762 C C . GLU A 1 98 ? 6.8 -9.393 4.377 1 98.75 98 GLU A C 1
ATOM 764 O O . GLU A 1 98 ? 5.768 -9.101 3.77 1 98.75 98 GLU A O 1
ATOM 769 N N . PHE A 1 99 ? 6.833 -9.633 5.704 1 98.75 99 PHE A N 1
ATOM 770 C CA . PHE A 1 99 ? 5.681 -9.402 6.567 1 98.75 99 PHE A CA 1
ATOM 771 C C . PHE A 1 99 ? 5.838 -8.099 7.343 1 98.75 99 PHE A C 1
ATOM 773 O O . PHE A 1 99 ? 6.835 -7.902 8.04 1 98.75 99 PHE A O 1
ATOM 780 N N . THR A 1 100 ? 4.916 -7.241 7.26 1 98.37 100 THR A N 1
ATOM 781 C CA . THR A 1 100 ? 4.974 -5.972 7.976 1 98.37 100 THR A CA 1
ATOM 782 C C . THR A 1 100 ? 3.739 -5.79 8.855 1 98.37 100 THR A C 1
ATOM 784 O O . THR A 1 100 ? 2.625 -5.65 8.347 1 98.37 100 THR A O 1
ATOM 787 N N . PRO A 1 101 ? 3.94 -5.777 10.163 1 98.14 101 PRO A N 1
ATOM 788 C CA . PRO A 1 101 ? 2.807 -5.41 11.016 1 98.14 101 PRO A CA 1
ATOM 789 C C . PRO A 1 101 ? 2.403 -3.945 10.861 1 98.14 101 PRO A C 1
ATOM 791 O O . PRO A 1 101 ? 3.266 -3.071 10.755 1 98.14 101 PRO A O 1
ATOM 794 N N . LEU A 1 102 ? 1.139 -3.73 10.845 1 97.7 102 LEU A N 1
ATOM 795 C CA . LEU A 1 102 ? 0.601 -2.376 10.77 1 97.7 102 LEU A CA 1
ATOM 796 C C . LEU A 1 102 ? -0.034 -1.969 12.096 1 97.7 102 LEU A C 1
ATOM 798 O O . LEU A 1 102 ? -0.626 -2.801 12.786 1 97.7 102 LEU A O 1
ATOM 802 N N . ASP A 1 103 ? 0.14 -0.741 12.511 1 97.81 103 ASP A N 1
ATOM 803 C CA . ASP A 1 103 ? -0.581 -0.15 13.635 1 97.81 103 ASP A CA 1
ATOM 804 C C . ASP A 1 103 ? -1.998 0.25 13.229 1 97.81 103 ASP A C 1
ATOM 806 O O . ASP A 1 103 ? -2.184 1.037 12.299 1 97.81 103 ASP A O 1
ATOM 810 N N . PRO A 1 104 ? -3.05 -0.278 13.906 1 97.61 104 PRO A N 1
ATOM 811 C CA . PRO A 1 104 ? -4.432 -0.001 13.51 1 97.61 104 PRO A CA 1
ATOM 812 C C . PRO A 1 104 ? -4.776 1.486 13.566 1 97.61 104 PRO A C 1
ATOM 814 O O . PRO A 1 104 ? -5.745 1.923 12.94 1 97.61 104 PRO A O 1
ATOM 817 N N . ASN A 1 105 ? -4.01 2.322 14.364 1 97.8 105 ASN A N 1
ATOM 818 C CA . ASN A 1 105 ? -4.222 3.765 14.409 1 97.8 105 ASN A CA 1
ATOM 819 C C . ASN A 1 105 ? -3.761 4.44 13.121 1 97.8 105 ASN A C 1
ATOM 821 O O . ASN A 1 105 ? -4.081 5.605 12.876 1 97.8 105 ASN A O 1
ATOM 825 N N . PHE A 1 106 ? -3.057 3.657 12.195 1 98.31 106 PHE A N 1
ATOM 826 C CA . PHE A 1 106 ? -2.409 4.283 11.048 1 98.31 106 PHE A CA 1
ATOM 827 C C . PHE A 1 106 ? -2.893 3.658 9.745 1 98.31 106 PHE A C 1
ATOM 829 O O . PHE A 1 106 ? -2.183 3.683 8.738 1 98.31 106 PHE A O 1
ATOM 836 N N . VAL A 1 107 ? -4.035 3.095 9.872 1 98.26 107 VAL A N 1
ATOM 837 C CA . VAL A 1 107 ? -4.7 2.571 8.684 1 98.26 107 VAL A CA 1
ATOM 838 C C . VAL A 1 107 ? -6.105 3.16 8.576 1 98.26 107 VAL A C 1
ATOM 840 O O . VAL A 1 107 ? -6.945 2.943 9.452 1 98.26 107 VAL A O 1
ATOM 843 N N . GLY A 1 108 ? -6.327 3.887 7.506 1 98.02 108 GLY A N 1
ATOM 844 C CA . GLY A 1 108 ? -7.63 4.481 7.255 1 98.02 108 GLY A CA 1
ATOM 845 C C . GLY A 1 108 ? -8.541 3.595 6.427 1 98.02 108 GLY A C 1
ATOM 846 O O . GLY A 1 108 ? -8.098 2.973 5.459 1 98.02 108 GLY A O 1
ATOM 847 N N . LYS A 1 109 ? -9.785 3.519 6.822 1 95.72 109 LYS A N 1
ATOM 848 C CA . LYS A 1 109 ? -10.828 2.77 6.127 1 95.72 109 LYS A CA 1
ATOM 849 C C . LYS A 1 109 ? -12.206 3.371 6.393 1 95.72 109 LYS A C 1
ATOM 851 O O . LYS A 1 109 ? -12.545 3.678 7.537 1 95.72 109 LYS A O 1
ATOM 856 N N . GLN A 1 110 ? -13.038 3.562 5.329 1 95.49 110 GLN A N 1
ATOM 857 C CA . GLN A 1 110 ? -14.42 4.015 5.437 1 95.49 110 GLN A CA 1
ATOM 858 C C . GLN A 1 110 ? -14.522 5.273 6.296 1 95.49 110 GLN A C 1
ATOM 860 O O . GLN A 1 110 ? -15.306 5.32 7.246 1 95.49 110 GLN A O 1
ATOM 865 N N . PHE A 1 111 ? -13.722 6.213 6.076 1 96.78 111 PHE A N 1
ATOM 866 C CA . PHE A 1 111 ? -13.756 7.571 6.604 1 96.78 111 PHE A CA 1
ATOM 867 C C . PHE A 1 111 ? -13.205 7.615 8.025 1 96.78 111 PHE A C 1
ATOM 869 O O . PHE A 1 111 ? -13.424 8.586 8.752 1 96.78 111 PHE A O 1
ATOM 876 N N . THR A 1 112 ? -12.616 6.551 8.511 1 97.44 112 THR A N 1
ATOM 877 C CA . THR A 1 112 ? -12.025 6.493 9.844 1 97.44 112 THR A CA 1
ATOM 878 C C . THR A 1 112 ? -10.797 5.587 9.852 1 97.44 112 THR A C 1
ATOM 880 O O . THR A 1 112 ? -10.244 5.273 8.796 1 97.44 112 THR A O 1
ATOM 883 N N . THR A 1 113 ? -10.301 5.245 11.068 1 97.51 113 THR A N 1
ATOM 884 C CA . THR A 1 113 ? -9.191 4.304 11.165 1 97.51 113 THR A CA 1
ATOM 885 C C . THR A 1 113 ? -9.676 2.943 11.657 1 97.51 113 THR A C 1
ATOM 887 O O . THR A 1 113 ? -10.757 2.837 12.239 1 97.51 113 THR A O 1
ATOM 890 N N . ILE A 1 114 ? -8.91 1.961 11.431 1 96.57 114 ILE A N 1
ATOM 891 C CA . ILE A 1 114 ? -9.254 0.618 11.884 1 96.57 114 ILE A CA 1
ATOM 892 C C . ILE A 1 114 ? -9.415 0.61 13.402 1 96.57 114 ILE A C 1
ATOM 894 O O . ILE A 1 114 ? -10.359 0.017 13.93 1 96.57 114 ILE A O 1
ATOM 898 N N . ALA A 1 115 ? -8.532 1.313 14.089 1 96.07 115 ALA A N 1
ATOM 899 C CA . ALA A 1 115 ? -8.602 1.35 15.548 1 96.07 115 ALA A CA 1
ATOM 900 C C . ALA A 1 115 ? -9.938 1.919 16.018 1 96.07 115 ALA A C 1
ATOM 902 O O . ALA A 1 115 ? -10.564 1.375 16.931 1 96.07 115 ALA A O 1
ATOM 903 N N . GLU A 1 116 ? -10.356 2.98 15.377 1 93.65 116 GLU A N 1
ATOM 904 C CA . GLU A 1 116 ? -11.596 3.647 15.761 1 93.65 116 GLU A CA 1
ATOM 905 C C . GLU A 1 116 ? -12.811 2.781 15.44 1 93.65 116 GLU A C 1
ATOM 907 O O . GLU A 1 116 ? -13.789 2.772 16.19 1 93.65 116 GLU A O 1
ATOM 912 N N . SER A 1 117 ? -12.727 2.083 14.357 1 91.2 117 SER A N 1
ATOM 913 C CA . SER A 1 117 ? -13.821 1.201 13.966 1 91.2 117 SER A CA 1
ATOM 914 C C . SER A 1 117 ? -13.985 0.05 14.953 1 91.2 117 SER A C 1
ATOM 916 O O . SER A 1 117 ? -15.103 -0.403 15.207 1 91.2 117 SER A O 1
ATOM 918 N N . LEU A 1 118 ? -12.926 -0.432 15.445 1 86.27 118 LEU A N 1
ATOM 919 C CA . LEU A 1 118 ? -12.948 -1.543 16.39 1 86.27 118 LEU A CA 1
ATOM 920 C C . LEU A 1 118 ? -13.538 -1.108 17.727 1 86.27 118 LEU A C 1
ATOM 922 O O . LEU A 1 118 ? -14.212 -1.893 18.398 1 86.27 118 LEU A O 1
ATOM 926 N N . LYS A 1 119 ? -13.254 0.153 18.176 1 84.88 119 LYS A N 1
ATOM 927 C CA . LYS A 1 119 ? -13.847 0.661 19.41 1 84.88 119 LYS A CA 1
ATOM 928 C C . LYS A 1 119 ? -15.368 0.716 19.307 1 84.88 119 LYS A C 1
ATOM 930 O O . LYS A 1 119 ? -16.073 0.402 20.269 1 84.88 119 LYS A O 1
ATOM 935 N N . SER A 1 120 ? -15.822 1.198 18.118 1 75.17 120 SER A N 1
ATOM 936 C CA . SER A 1 120 ? -17.26 1.352 17.923 1 75.17 120 SER A CA 1
ATOM 937 C C . SER A 1 120 ? -17.959 -0.003 17.872 1 75.17 120 SER A C 1
ATOM 939 O O . SER A 1 120 ? -19.13 -0.118 18.24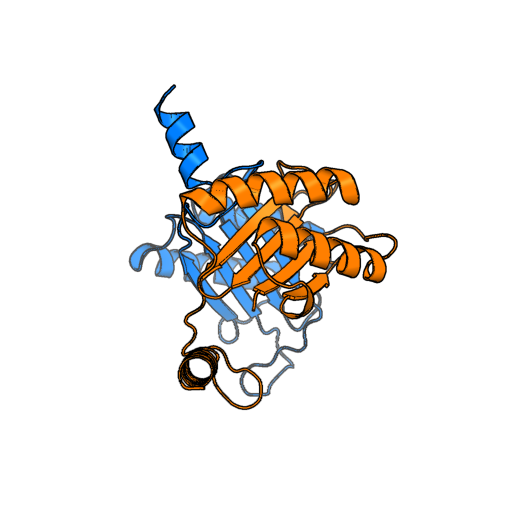 1 75.17 120 SER A O 1
ATOM 941 N N . SER A 1 121 ? -17.253 -0.998 17.347 1 64.46 121 SER A N 1
ATOM 942 C CA . SER A 1 121 ? -17.851 -2.328 17.296 1 64.46 121 SER A CA 1
ATOM 943 C C . SER A 1 121 ? -17.914 -2.959 18.683 1 64.46 121 SER A C 1
ATOM 945 O O . SER A 1 121 ? -18.751 -3.828 18.937 1 64.46 121 SER A O 1
ATOM 947 N N . GLN A 1 122 ? -17.05 -2.566 19.594 1 57.58 122 GLN A N 1
ATOM 948 C CA . GLN A 1 122 ? -17.089 -3.077 20.96 1 57.58 122 GLN A CA 1
ATOM 949 C C . GLN A 1 122 ? -18.081 -2.293 21.814 1 57.58 122 GLN A C 1
ATOM 951 O O . GLN A 1 122 ? -18.608 -2.814 22.799 1 57.58 122 GLN A O 1
ATOM 956 N N . SER A 1 123 ? -18.332 -0.97 21.584 1 50.69 123 SER A N 1
ATOM 957 C CA . SER A 1 123 ? -19.253 -0.185 22.399 1 50.69 123 SER A CA 1
ATOM 958 C C . SER A 1 123 ? -20.704 -0.485 22.039 1 50.69 123 SER A C 1
ATOM 960 O O . SER A 1 123 ? -21.622 -0.086 22.758 1 50.69 123 SER A O 1
ATOM 962 N N . THR A 1 124 ? -21.032 -1.174 20.978 1 39.24 124 THR A N 1
ATOM 963 C CA . THR A 1 124 ? -22.433 -1.548 20.82 1 39.24 124 THR A CA 1
ATOM 964 C C . THR A 1 124 ? -22.704 -2.909 21.454 1 39.24 124 THR A C 1
ATOM 966 O O . THR A 1 124 ? -21.949 -3.861 21.242 1 39.24 124 THR A O 1
ATOM 969 N N . MET B 1 1 ? 7.855 17.319 4.255 1 83.35 1 MET B N 1
ATOM 970 C CA . MET B 1 1 ? 7.831 16.225 3.288 1 83.35 1 MET B CA 1
ATOM 971 C C . MET B 1 1 ? 6.838 15.147 3.71 1 83.35 1 MET B C 1
ATOM 973 O O . MET B 1 1 ? 7.033 14.483 4.73 1 83.35 1 MET B O 1
ATOM 977 N N . PRO B 1 2 ? 5.499 15.196 2.688 1 97.39 2 PRO B N 1
ATOM 978 C CA . PRO B 1 2 ? 4.824 13.901 2.572 1 97.39 2 PRO B CA 1
ATOM 979 C C . PRO B 1 2 ? 4.982 13.275 1.188 1 97.39 2 PRO B C 1
ATOM 981 O O . PRO B 1 2 ? 5.11 13.993 0.193 1 97.39 2 PRO B O 1
ATOM 984 N N . ILE B 1 3 ? 5.072 11.952 1.116 1 98.56 3 ILE B N 1
ATOM 985 C CA . ILE B 1 3 ? 5.018 11.162 -0.11 1 98.56 3 ILE B CA 1
ATOM 986 C C . ILE B 1 3 ? 3.702 10.389 -0.168 1 98.56 3 ILE B C 1
ATOM 988 O O . ILE B 1 3 ? 3.395 9.606 0.734 1 98.56 3 ILE B O 1
ATOM 992 N N . ALA B 1 4 ? 2.876 10.683 -1.191 1 98.82 4 ALA B N 1
ATOM 993 C CA . ALA B 1 4 ? 1.61 9.983 -1.386 1 98.82 4 ALA B CA 1
ATOM 994 C C . ALA B 1 4 ? 1.643 9.133 -2.653 1 98.82 4 ALA B C 1
ATOM 996 O O . ALA B 1 4 ? 1.864 9.651 -3.75 1 98.82 4 ALA B O 1
ATOM 997 N N . ILE B 1 5 ? 1.443 7.849 -2.526 1 98.82 5 ILE B N 1
ATOM 998 C CA . ILE B 1 5 ? 1.368 6.921 -3.649 1 98.82 5 ILE B CA 1
ATOM 999 C C . ILE B 1 5 ? -0.052 6.373 -3.771 1 98.82 5 ILE B C 1
ATOM 1001 O O . ILE B 1 5 ? -0.525 5.656 -2.886 1 98.82 5 ILE B O 1
ATOM 1005 N N . LEU B 1 6 ? -0.728 6.732 -4.855 1 98.82 6 LEU B N 1
ATOM 1006 C CA . LEU B 1 6 ? -2.105 6.305 -5.08 1 98.82 6 LEU B CA 1
ATOM 1007 C C . LEU B 1 6 ? -2.174 5.252 -6.181 1 98.82 6 LEU B C 1
ATOM 1009 O O . LEU B 1 6 ? -1.769 5.508 -7.317 1 98.82 6 LEU B O 1
ATOM 1013 N N . SER B 1 7 ? -2.65 4.083 -5.837 1 98.59 7 SER B N 1
ATOM 1014 C CA . SER B 1 7 ? -2.905 3.019 -6.803 1 98.59 7 SER B CA 1
ATOM 1015 C C . SER B 1 7 ? -4.4 2.765 -6.964 1 98.59 7 SER B C 1
ATOM 1017 O O . SER B 1 7 ? -5.136 2.713 -5.977 1 98.59 7 SER B O 1
ATOM 1019 N N . THR B 1 8 ? -4.852 2.656 -8.225 1 98.37 8 THR B N 1
ATOM 1020 C CA . THR B 1 8 ? -6.249 2.326 -8.486 1 98.37 8 THR B CA 1
ATOM 1021 C C . THR B 1 8 ? -6.378 1.476 -9.747 1 98.37 8 THR B C 1
ATOM 1023 O O . THR B 1 8 ? -5.514 1.523 -10.625 1 98.37 8 THR B O 1
ATOM 1026 N N . ASN B 1 9 ? -7.459 0.682 -9.82 1 97.32 9 ASN B N 1
ATOM 1027 C CA . ASN B 1 9 ? -7.663 -0.262 -10.914 1 97.32 9 ASN B CA 1
ATOM 1028 C C . ASN B 1 9 ? -8.439 0.372 -12.065 1 97.32 9 ASN B C 1
ATOM 1030 O O . ASN B 1 9 ? -8.805 -0.311 -13.023 1 97.32 9 ASN B O 1
ATOM 1034 N N . ARG B 1 10 ? -8.733 1.615 -11.908 1 96.46 10 ARG B N 1
ATOM 1035 C CA . ARG B 1 10 ? -9.437 2.351 -12.953 1 96.46 10 ARG B CA 1
ATOM 1036 C C . ARG B 1 10 ? -8.686 3.625 -13.327 1 96.46 10 ARG B C 1
ATOM 1038 O O . ARG B 1 10 ? -8.164 4.322 -12.455 1 96.46 10 ARG B O 1
ATOM 1045 N N . PRO B 1 11 ? -8.738 3.905 -14.633 1 96.8 11 PRO B N 1
ATOM 1046 C CA . PRO B 1 11 ? -8.024 5.107 -15.07 1 96.8 11 PRO B CA 1
ATOM 1047 C C . PRO B 1 11 ? -8.633 6.391 -14.511 1 96.8 11 PRO B C 1
ATOM 1049 O O . PRO B 1 11 ? -9.85 6.472 -14.328 1 96.8 11 PRO B O 1
ATOM 1052 N N . ILE B 1 12 ? -7.825 7.289 -14.212 1 97.43 12 ILE B N 1
ATOM 1053 C CA . ILE B 1 12 ? -8.199 8.662 -13.894 1 97.43 12 ILE B CA 1
ATOM 1054 C C . ILE B 1 12 ? -8.1 9.528 -15.148 1 97.43 12 ILE B C 1
ATOM 1056 O O . ILE B 1 12 ? -7.065 9.544 -15.819 1 97.43 12 ILE B O 1
ATOM 1060 N N . ALA B 1 13 ? -9.14 10.199 -15.562 1 96.28 13 ALA B N 1
ATOM 1061 C CA . ALA B 1 13 ? -9.269 10.898 -16.838 1 96.28 13 ALA B CA 1
ATOM 1062 C C . ALA B 1 13 ? -8.053 11.781 -17.105 1 96.28 13 ALA B C 1
ATOM 1064 O O . ALA B 1 13 ? -7.412 11.667 -18.153 1 96.28 13 ALA B O 1
ATOM 1065 N N . ASP B 1 14 ? -7.698 12.737 -16.294 1 97.24 14 ASP B N 1
ATOM 1066 C CA . ASP B 1 14 ? -6.501 13.57 -16.348 1 97.24 14 ASP B CA 1
ATOM 1067 C C . ASP B 1 14 ? -5.664 13.412 -15.081 1 97.24 14 ASP B C 1
ATOM 1069 O O . ASP B 1 14 ? -5.828 14.172 -14.124 1 97.24 14 ASP B O 1
ATOM 1073 N N . ALA B 1 15 ? -4.815 12.409 -15.101 1 97.32 15 ALA B N 1
ATOM 1074 C CA . ALA B 1 15 ? -4.021 12.056 -13.926 1 97.32 15 ALA B CA 1
ATOM 1075 C C . ALA B 1 15 ? -3.136 13.221 -13.493 1 97.32 15 ALA B C 1
ATOM 1077 O O . ALA B 1 15 ? -2.883 13.405 -12.3 1 97.32 15 ALA B O 1
ATOM 1078 N N . HIS B 1 16 ? -2.648 13.995 -14.499 1 97.74 16 HIS B N 1
ATOM 1079 C CA . HIS B 1 16 ? -1.804 15.138 -14.17 1 97.74 16 HIS B CA 1
ATOM 1080 C C . HIS B 1 16 ? -2.591 16.208 -13.421 1 97.74 16 HIS B C 1
ATOM 1082 O O . HIS B 1 16 ? -2.125 16.732 -12.406 1 97.74 16 HIS B O 1
ATOM 1088 N N . GLU B 1 17 ? -3.725 16.496 -13.97 1 98.07 17 GLU B N 1
ATOM 1089 C CA . GLU B 1 17 ? -4.571 17.474 -13.293 1 98.07 17 GLU B CA 1
ATOM 1090 C C . GLU B 1 17 ? -4.998 16.974 -11.916 1 98.07 17 GLU B C 1
ATOM 1092 O O . GLU B 1 17 ? -4.995 17.735 -10.945 1 98.07 17 GLU B O 1
ATOM 1097 N N . PHE B 1 18 ? -5.385 15.74 -11.852 1 98.46 18 PHE B N 1
ATOM 1098 C CA . PHE B 1 18 ? -5.781 15.167 -10.571 1 98.46 18 PHE B CA 1
ATOM 1099 C C . PHE B 1 18 ? -4.646 15.27 -9.558 1 98.46 18 PHE B C 1
ATOM 1101 O O . PHE B 1 18 ? -4.868 15.647 -8.406 1 98.46 18 PHE B O 1
ATOM 1108 N N . ALA B 1 19 ? -3.431 14.937 -9.977 1 98.39 19 ALA B N 1
ATOM 1109 C CA . ALA B 1 19 ? -2.28 14.985 -9.079 1 98.39 19 ALA B CA 1
ATOM 1110 C C . ALA B 1 19 ? -2.071 16.394 -8.531 1 98.39 19 ALA B C 1
ATOM 1112 O O . ALA B 1 19 ? -1.768 16.567 -7.348 1 98.39 19 ALA B O 1
ATOM 1113 N N . SER B 1 20 ? -2.223 17.365 -9.384 1 98.34 20 SER B N 1
ATOM 1114 C CA . SER B 1 20 ? -2.055 18.758 -8.982 1 98.34 20 SER B CA 1
ATOM 1115 C C . SER B 1 20 ? -3.104 19.167 -7.954 1 98.34 20 SER B C 1
ATOM 1117 O O . SER B 1 20 ? -2.772 19.75 -6.92 1 98.34 20 SER B O 1
ATOM 1119 N N . LEU B 1 21 ? -4.324 18.84 -8.194 1 98.53 21 LEU B N 1
ATOM 1120 C CA . LEU B 1 21 ? -5.418 19.194 -7.296 1 98.53 21 LEU B CA 1
ATOM 1121 C C . LEU B 1 21 ? -5.333 18.401 -5.997 1 98.53 21 LEU B C 1
ATOM 1123 O O . LEU B 1 21 ? -5.579 18.942 -4.917 1 98.53 21 LEU B O 1
ATOM 1127 N N . PHE B 1 22 ? -4.96 17.148 -6.146 1 98.65 22 PHE B N 1
ATOM 1128 C CA . PHE B 1 22 ? -4.814 16.291 -4.975 1 98.65 22 PHE B CA 1
ATOM 1129 C C . PHE B 1 22 ? -3.698 16.798 -4.07 1 98.65 22 PHE B C 1
ATOM 1131 O O . PHE B 1 22 ? -3.829 16.779 -2.844 1 98.65 22 PHE B O 1
ATOM 1138 N N . THR B 1 23 ? -2.615 17.248 -4.664 1 98.72 23 THR B N 1
ATOM 1139 C CA . THR B 1 23 ? -1.503 17.808 -3.905 1 98.72 23 THR B CA 1
ATOM 1140 C C . THR B 1 23 ? -1.963 18.999 -3.069 1 98.72 23 THR B C 1
ATOM 1142 O O . THR B 1 23 ? -1.653 19.087 -1.879 1 98.72 23 THR B O 1
ATOM 1145 N N . LYS B 1 24 ? -2.688 19.868 -3.655 1 98.51 24 LYS B N 1
ATOM 1146 C CA . LYS B 1 24 ? -3.217 21.034 -2.953 1 98.51 24 LYS B CA 1
ATOM 1147 C C . LYS B 1 24 ? -4.143 20.617 -1.814 1 98.51 24 LYS B C 1
ATOM 1149 O O . LYS B 1 24 ? -4.052 21.15 -0.706 1 98.51 24 LYS B O 1
ATOM 1154 N N . LYS B 1 25 ? -5.022 19.687 -2.086 1 98.66 25 LYS B N 1
ATOM 1155 C CA . LYS B 1 25 ? -5.964 19.217 -1.074 1 98.66 25 LYS B CA 1
ATOM 1156 C C . LYS B 1 25 ? -5.232 18.57 0.098 1 98.66 25 LYS B C 1
ATOM 1158 O O . LYS B 1 25 ? -5.547 18.841 1.259 1 98.66 25 LYS B O 1
ATOM 1163 N N . LEU B 1 26 ? -4.232 17.681 -0.23 1 98.57 26 LEU B N 1
ATOM 1164 C CA . LEU B 1 26 ? -3.442 17.048 0.82 1 98.57 26 LEU B CA 1
ATOM 1165 C C . LEU B 1 26 ? -2.738 18.095 1.677 1 98.57 26 LEU B C 1
ATOM 1167 O O . LEU B 1 26 ? -2.656 17.951 2.899 1 98.57 26 LEU B O 1
ATOM 1171 N N . GLY B 1 27 ? -2.208 19.105 1.001 1 98.44 27 GLY B N 1
ATOM 1172 C CA . GLY B 1 27 ? -1.57 20.182 1.742 1 98.44 27 GLY B CA 1
ATOM 1173 C C . GLY B 1 27 ? -2.48 20.813 2.779 1 98.44 27 GLY B C 1
ATOM 1174 O O . GLY B 1 27 ? -2.071 21.032 3.921 1 98.44 27 GLY B O 1
ATOM 1175 N N . ALA B 1 28 ? -3.711 21.069 2.392 1 98.46 28 ALA B N 1
ATOM 1176 C CA . ALA B 1 28 ? -4.693 21.673 3.289 1 98.46 28 ALA B CA 1
ATOM 1177 C C . ALA B 1 28 ? -5.044 20.727 4.434 1 98.46 28 ALA B C 1
ATOM 1179 O O . ALA B 1 28 ? -5.188 21.157 5.58 1 98.46 28 ALA B O 1
ATOM 1180 N N . ILE B 1 29 ? -5.191 19.483 4.186 1 98.55 29 ILE B N 1
ATOM 1181 C CA . ILE B 1 29 ? -5.617 18.503 5.18 1 98.55 29 ILE B CA 1
ATOM 1182 C C . ILE B 1 29 ? -4.486 18.254 6.175 1 98.55 29 ILE B C 1
ATOM 1184 O O . ILE B 1 29 ? -4.715 18.212 7.386 1 98.55 29 ILE B O 1
ATOM 1188 N N . LEU B 1 30 ? -3.227 18.064 5.682 1 98.23 30 LEU B N 1
ATOM 1189 C CA . LEU B 1 30 ? -2.085 17.668 6.498 1 98.23 30 LEU B CA 1
ATOM 1190 C C . LEU B 1 30 ? -1.389 18.889 7.089 1 98.23 30 LEU B C 1
ATOM 1192 O O . LEU B 1 30 ? -0.467 18.753 7.897 1 98.23 30 LEU B O 1
ATOM 1196 N N . ASP B 1 31 ? -1.826 20.063 6.631 1 97.17 31 ASP B N 1
ATOM 1197 C CA . ASP B 1 31 ? -1.212 21.321 7.045 1 97.17 31 ASP B CA 1
ATOM 1198 C C . ASP B 1 31 ? 0.256 21.379 6.63 1 97.17 31 ASP B C 1
ATOM 1200 O O . ASP B 1 31 ? 1.136 21.581 7.469 1 97.17 31 ASP B O 1
ATOM 1204 N N . LYS B 1 32 ? 0.507 21.12 5.376 1 96.7 32 LYS B N 1
ATOM 1205 C CA . LYS B 1 32 ? 1.823 21.173 4.747 1 96.7 32 LYS B CA 1
ATOM 12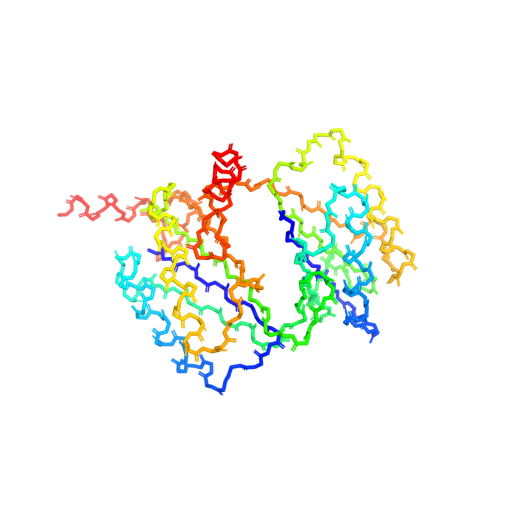06 C C . LYS B 1 32 ? 1.785 21.993 3.46 1 96.7 32 LYS B C 1
ATOM 1208 O O . LYS B 1 32 ? 0.779 21.995 2.749 1 96.7 32 LYS B O 1
ATOM 1213 N N . ALA B 1 33 ? 2.879 22.685 3.178 1 96.77 33 ALA B N 1
ATOM 1214 C CA . ALA B 1 33 ? 2.975 23.395 1.906 1 96.77 33 ALA B CA 1
ATOM 1215 C C . ALA B 1 33 ? 2.898 22.426 0.729 1 96.77 33 ALA B C 1
ATOM 1217 O O . ALA B 1 33 ? 3.542 21.375 0.739 1 96.77 33 ALA B O 1
ATOM 1218 N N . PRO B 1 34 ? 2.085 22.751 -0.278 1 97.21 34 PRO B N 1
ATOM 1219 C CA . PRO B 1 34 ? 1.955 21.859 -1.432 1 97.21 34 PRO B CA 1
ATOM 1220 C C . PRO B 1 34 ? 3.297 21.545 -2.089 1 97.21 34 PRO B C 1
ATOM 1222 O O . PRO B 1 34 ? 3.485 20.449 -2.625 1 97.21 34 PRO B O 1
ATOM 1225 N N . GLU B 1 35 ? 4.233 22.461 -1.989 1 95.82 35 GLU B N 1
ATOM 1226 C CA . GLU B 1 35 ? 5.534 22.304 -2.633 1 95.82 35 GLU B CA 1
ATOM 1227 C C . GLU B 1 35 ? 6.352 21.203 -1.964 1 95.82 35 GLU B C 1
ATOM 1229 O O . GLU B 1 35 ? 7.33 20.715 -2.534 1 95.82 35 GLU B O 1
ATOM 1234 N N . SER B 1 36 ? 6.032 20.809 -0.793 1 95.88 36 SER B N 1
ATOM 1235 C CA . SER B 1 36 ? 6.784 19.8 -0.053 1 95.88 36 SER B CA 1
ATOM 1236 C C . SER B 1 36 ? 6.2 18.408 -0.267 1 95.88 36 SER B C 1
ATOM 1238 O O . SER B 1 36 ? 6.738 17.419 0.236 1 95.88 36 SER B O 1
ATOM 1240 N N . ILE B 1 37 ? 5.102 18.281 -1.05 1 98.06 37 ILE B N 1
ATOM 1241 C CA . ILE B 1 37 ? 4.358 17.031 -1.155 1 98.06 37 ILE B CA 1
ATOM 1242 C C . ILE B 1 37 ? 4.659 16.362 -2.494 1 98.06 37 ILE B C 1
ATOM 1244 O O . ILE B 1 37 ? 4.604 17.007 -3.544 1 98.06 37 ILE B O 1
ATOM 1248 N N . TYR B 1 38 ? 5.026 15.144 -2.464 1 98.07 38 TYR B N 1
ATOM 1249 C CA . TYR B 1 38 ? 5.212 14.297 -3.637 1 98.07 38 TYR B CA 1
ATOM 1250 C C . TYR B 1 38 ? 4.005 13.393 -3.854 1 98.07 38 TYR B C 1
ATOM 1252 O O . TYR B 1 38 ? 3.508 12.774 -2.91 1 98.07 38 TYR B O 1
ATOM 1260 N N . VAL B 1 39 ? 3.487 13.313 -5.119 1 98.7 39 VAL B N 1
ATOM 1261 C CA . VAL B 1 39 ? 2.344 12.469 -5.452 1 98.7 39 VAL B CA 1
ATOM 1262 C C . VAL B 1 39 ? 2.696 11.562 -6.629 1 98.7 39 VAL B C 1
ATOM 1264 O O . VAL B 1 39 ? 3.181 12.033 -7.66 1 98.7 39 VAL B O 1
ATOM 1267 N N . LYS B 1 40 ? 2.504 10.345 -6.441 1 98.42 40 LYS B N 1
ATOM 1268 C CA . LYS B 1 40 ? 2.624 9.338 -7.491 1 98.42 40 LYS B CA 1
ATOM 1269 C C . LYS B 1 40 ? 1.286 8.654 -7.753 1 98.42 40 LYS B C 1
ATOM 1271 O O . LYS B 1 40 ? 0.641 8.164 -6.823 1 98.42 40 LYS B O 1
ATOM 1276 N N . ILE B 1 41 ? 0.85 8.632 -9.062 1 98.53 41 ILE B N 1
ATOM 1277 C CA . ILE B 1 41 ? -0.424 8.032 -9.441 1 98.53 41 ILE B CA 1
ATOM 1278 C C . ILE B 1 41 ? -0.176 6.771 -10.267 1 98.53 41 ILE B C 1
ATOM 1280 O O . ILE B 1 41 ? 0.533 6.812 -11.275 1 98.53 41 ILE B O 1
ATOM 1284 N N . GLU B 1 42 ? -0.709 5.652 -9.786 1 97.72 42 GLU B N 1
ATOM 1285 C CA . GLU B 1 42 ? -0.773 4.385 -10.509 1 97.72 42 GLU B CA 1
ATOM 1286 C C . GLU B 1 42 ? -2.216 4.004 -10.827 1 97.72 42 GLU B C 1
ATOM 1288 O O . GLU B 1 42 ? -2.85 3.267 -10.069 1 97.72 42 GLU B O 1
ATOM 1293 N N . ASP B 1 43 ? -2.696 4.419 -12.025 1 96.71 43 ASP B N 1
ATOM 1294 C CA . ASP B 1 43 ? -4.135 4.292 -12.231 1 96.71 43 ASP B CA 1
ATOM 1295 C C . ASP B 1 43 ? -4.454 3.143 -13.185 1 96.71 43 ASP B C 1
ATOM 1297 O O . ASP B 1 43 ? -5.583 3.024 -13.665 1 96.71 43 ASP B O 1
ATOM 1301 N N . LYS B 1 44 ? -3.488 2.306 -13.55 1 94.33 44 LYS B N 1
ATOM 1302 C CA . LYS B 1 44 ? -3.716 1.109 -14.353 1 94.33 44 LYS B CA 1
ATOM 1303 C C . LYS B 1 44 ? -3.241 -0.143 -13.621 1 94.33 44 LYS B C 1
ATOM 1305 O O . LYS B 1 44 ? -2.812 -1.112 -14.252 1 94.33 44 LYS B O 1
ATOM 1310 N N . ALA B 1 45 ? -3.361 -0.041 -12.362 1 95.6 45 ALA B N 1
ATOM 1311 C CA . ALA B 1 45 ? -2.883 -1.148 -11.538 1 95.6 45 ALA B CA 1
ATOM 1312 C C . ALA B 1 45 ? -3.871 -2.312 -11.556 1 95.6 45 ALA B C 1
ATOM 1314 O O . ALA B 1 45 ? -5.084 -2.103 -11.623 1 95.6 45 ALA B O 1
ATOM 1315 N N . THR B 1 46 ? -3.333 -3.54 -11.575 1 96.68 46 THR B N 1
ATOM 1316 C CA . THR B 1 46 ? -4.152 -4.685 -11.193 1 96.68 46 THR B CA 1
ATOM 1317 C C . THR B 1 46 ? -4.366 -4.716 -9.683 1 96.68 46 THR B C 1
ATOM 1319 O O . THR B 1 46 ? -3.49 -5.157 -8.935 1 96.68 46 THR B O 1
ATOM 1322 N N . LEU B 1 47 ? -5.432 -4.245 -9.215 1 96.92 47 LEU B N 1
ATOM 1323 C CA . LEU B 1 47 ? -5.767 -4.086 -7.804 1 96.92 47 LEU B CA 1
ATOM 1324 C C . LEU B 1 47 ? -7.18 -4.584 -7.521 1 96.92 47 LEU B C 1
ATOM 1326 O O . LEU B 1 47 ? -8.11 -4.287 -8.274 1 96.92 47 LEU B O 1
ATOM 1330 N N . ALA B 1 48 ? -7.326 -5.403 -6.513 1 97.1 48 ALA B N 1
ATOM 1331 C CA . ALA B 1 48 ? -8.621 -5.977 -6.156 1 97.1 48 ALA B CA 1
ATOM 1332 C C . ALA B 1 48 ? -8.827 -5.97 -4.644 1 97.1 48 ALA B C 1
ATOM 1334 O O . ALA B 1 48 ? -7.861 -6.03 -3.88 1 97.1 48 ALA B O 1
ATOM 1335 N N . ARG B 1 49 ? -9.968 -5.832 -4.236 1 96.93 49 ARG B N 1
ATOM 1336 C CA . ARG B 1 49 ? -10.426 -6.071 -2.871 1 96.93 49 ARG B CA 1
ATOM 1337 C C . ARG B 1 49 ? -11.403 -7.241 -2.819 1 96.93 49 ARG B C 1
ATOM 1339 O O . ARG B 1 49 ? -12.364 -7.289 -3.589 1 96.93 49 ARG B O 1
ATOM 1346 N N . GLY B 1 50 ? -11.123 -8.235 -1.952 1 96.31 50 GLY B N 1
ATOM 1347 C CA . GLY B 1 50 ? -11.988 -9.401 -1.871 1 96.31 50 GLY B CA 1
ATOM 1348 C C . GLY B 1 50 ? -11.974 -10.243 -3.133 1 96.31 50 GLY B C 1
ATOM 1349 O O . GLY B 1 50 ? -12.897 -11.023 -3.376 1 96.31 50 GLY B O 1
ATOM 1350 N N . GLY B 1 51 ? -11.019 -9.943 -3.931 1 95.69 51 GLY B N 1
ATOM 1351 C CA . GLY B 1 51 ? -10.944 -10.64 -5.205 1 95.69 51 GLY B CA 1
ATOM 1352 C C . GLY B 1 51 ? -11.774 -9.985 -6.293 1 95.69 51 GLY B C 1
ATOM 1353 O O . GLY B 1 51 ? -11.834 -10.482 -7.419 1 95.69 51 GLY B O 1
ATOM 1354 N N . GLU B 1 52 ? -12.381 -8.921 -5.933 1 93.72 52 GLU B N 1
ATOM 1355 C CA . GLU B 1 52 ? -13.238 -8.214 -6.879 1 93.72 52 GLU B CA 1
ATOM 1356 C C . GLU B 1 52 ? -12.52 -7.009 -7.48 1 93.72 52 GLU B C 1
ATOM 1358 O O . GLU B 1 52 ? -11.742 -6.339 -6.797 1 93.72 52 GLU B O 1
ATOM 1363 N N . HIS B 1 53 ? -12.928 -6.788 -8.828 1 89.39 53 HIS B N 1
ATOM 1364 C CA . HIS B 1 53 ? -12.209 -5.725 -9.521 1 89.39 53 HIS B CA 1
ATOM 1365 C C . HIS B 1 53 ? -13.157 -4.872 -10.357 1 89.39 53 HIS B C 1
ATOM 1367 O O . HIS B 1 53 ? -12.713 -4.045 -11.156 1 89.39 53 HIS B O 1
ATOM 1373 N N . ASP B 1 54 ? -14.427 -5.016 -10.158 1 89.64 54 ASP B N 1
ATOM 1374 C CA . ASP B 1 54 ? -15.396 -4.31 -10.991 1 89.64 54 ASP B CA 1
ATOM 1375 C C . ASP B 1 54 ? -15.546 -2.857 -10.547 1 89.64 54 ASP B C 1
ATOM 1377 O O . ASP B 1 54 ? -15.729 -1.964 -11.377 1 89.64 54 ASP B O 1
ATOM 1381 N N . ASP B 1 55 ? -15.524 -2.657 -9.238 1 92.27 55 ASP B N 1
ATOM 1382 C CA . ASP B 1 55 ? -15.579 -1.298 -8.708 1 92.27 55 ASP B CA 1
ATOM 1383 C C . ASP B 1 55 ? -14.182 -0.69 -8.609 1 92.27 55 ASP B C 1
ATOM 1385 O O . ASP B 1 55 ? -13.181 -1.405 -8.684 1 92.27 55 ASP B O 1
ATOM 1389 N N . ARG B 1 56 ? -14.191 0.656 -8.511 1 96.65 56 ARG B N 1
ATOM 1390 C CA . ARG B 1 56 ? -12.907 1.307 -8.274 1 96.65 56 ARG B CA 1
ATOM 1391 C C . ARG B 1 56 ? -12.359 0.955 -6.895 1 96.65 56 ARG B C 1
ATOM 1393 O O . ARG B 1 56 ? -13.041 1.142 -5.885 1 96.65 56 ARG B O 1
ATOM 1400 N N . VAL B 1 57 ? -11.204 0.373 -6.844 1 97.69 57 VAL B N 1
ATOM 1401 C CA . VAL B 1 57 ? -10.465 0.028 -5.634 1 97.69 57 VAL B CA 1
ATOM 1402 C C . VAL B 1 57 ? -9.262 0.956 -5.48 1 97.69 57 VAL B C 1
ATOM 1404 O O . VAL B 1 57 ? -8.563 1.243 -6.454 1 97.69 57 VAL B O 1
ATOM 1407 N N . ILE B 1 58 ? -9.096 1.52 -4.245 1 98.28 58 ILE B N 1
ATOM 1408 C CA . ILE B 1 58 ? -8.013 2.473 -4.029 1 98.28 58 ILE B CA 1
ATOM 1409 C C . ILE B 1 58 ? -7.121 1.991 -2.887 1 98.28 58 ILE B C 1
ATOM 1411 O O . ILE B 1 58 ? -7.616 1.584 -1.834 1 98.28 58 ILE B O 1
ATOM 1415 N N . TYR B 1 59 ? -5.861 1.925 -3.121 1 98.56 59 TYR B N 1
ATOM 1416 C CA . TYR B 1 59 ? -4.825 1.834 -2.098 1 98.56 59 TYR B CA 1
ATOM 1417 C C . TYR B 1 59 ? -3.975 3.098 -2.069 1 98.56 59 TYR B C 1
ATOM 1419 O O . TYR B 1 59 ? -3.293 3.418 -3.045 1 98.56 59 TYR B O 1
ATOM 1427 N N . LEU B 1 60 ? -4.072 3.849 -0.999 1 98.88 60 LEU B N 1
ATOM 1428 C CA . LEU B 1 60 ? -3.323 5.088 -0.817 1 98.88 60 LEU B CA 1
ATOM 1429 C C . LEU B 1 60 ? -2.323 4.955 0.327 1 98.88 60 LEU B C 1
ATOM 1431 O O . LEU B 1 60 ? -2.709 4.685 1.467 1 98.88 60 LEU B O 1
ATOM 1435 N N . HIS B 1 61 ? -1.097 5.115 0.046 1 98.85 61 HIS B N 1
ATOM 1436 C CA . HIS B 1 61 ? -0.022 5.074 1.032 1 98.85 61 HIS B CA 1
ATOM 1437 C C . HIS B 1 61 ? 0.597 6.453 1.23 1 98.85 61 HIS B C 1
ATOM 1439 O O . HIS B 1 61 ? 1.195 7.008 0.305 1 98.85 61 HIS B O 1
ATOM 1445 N N . ILE B 1 62 ? 0.498 6.989 2.406 1 98.89 62 ILE B N 1
ATOM 1446 C CA . ILE B 1 62 ? 1.075 8.294 2.709 1 98.89 62 ILE B CA 1
ATOM 1447 C C . ILE B 1 62 ? 2.185 8.14 3.746 1 98.89 62 ILE B C 1
ATOM 1449 O O . ILE B 1 62 ? 1.967 7.569 4.817 1 98.89 62 ILE B O 1
ATOM 1453 N N . LYS B 1 63 ? 3.352 8.611 3.451 1 98.74 63 LYS B N 1
ATOM 1454 C CA . LYS B 1 63 ? 4.522 8.608 4.324 1 98.74 63 LYS B CA 1
ATOM 1455 C C . LYS B 1 63 ? 4.948 10.03 4.678 1 98.74 63 LYS B C 1
ATOM 1457 O O . LYS B 1 63 ? 5.034 10.894 3.803 1 98.74 63 LYS B O 1
ATOM 1462 N N . ALA B 1 64 ? 5.21 10.297 5.906 1 98.06 64 ALA B N 1
ATOM 1463 C CA . ALA B 1 64 ? 5.559 11.669 6.266 1 98.06 64 ALA B CA 1
ATOM 1464 C C . ALA B 1 64 ? 6.324 11.712 7.586 1 98.06 64 ALA B C 1
ATOM 1466 O O . ALA B 1 64 ? 6.223 10.79 8.399 1 98.06 64 ALA B O 1
ATOM 1467 N N . VAL B 1 65 ? 7.018 12.747 7.778 1 96.78 65 VAL B N 1
ATOM 1468 C CA . VAL B 1 65 ? 7.734 13.031 9.017 1 96.78 65 VAL B CA 1
ATOM 1469 C C . VAL B 1 65 ? 6.876 13.918 9.917 1 96.78 65 VAL B C 1
ATOM 1471 O O . VAL B 1 65 ? 6.455 15.003 9.511 1 96.78 65 VAL B O 1
ATOM 1474 N N . ASN B 1 66 ? 6.57 13.491 11.1 1 94.72 66 ASN B N 1
ATOM 1475 C CA . ASN B 1 66 ? 5.941 14.26 12.169 1 94.72 66 ASN B CA 1
ATOM 1476 C C . ASN B 1 66 ? 4.567 14.778 11.752 1 94.72 66 ASN B C 1
ATOM 1478 O O . ASN B 1 66 ? 4.247 15.947 11.97 1 94.72 66 ASN B O 1
ATOM 1482 N N . VAL B 1 67 ? 3.743 13.982 11.177 1 97.23 67 VAL B N 1
ATOM 1483 C CA . VAL B 1 67 ? 2.434 14.413 10.699 1 97.23 67 VAL B CA 1
ATOM 1484 C C . VAL B 1 67 ? 1.34 13.582 11.366 1 97.23 67 VAL B C 1
ATOM 1486 O O . VAL B 1 67 ? 0.313 14.12 11.787 1 97.23 67 VAL B O 1
ATOM 1489 N N . PHE B 1 68 ? 1.59 12.321 11.609 1 98.22 68 PHE B N 1
ATOM 1490 C CA . PHE B 1 68 ? 0.527 11.37 11.912 1 98.22 68 PHE B CA 1
ATOM 1491 C C . PHE B 1 68 ? 0.433 11.122 13.412 1 98.22 68 PHE B C 1
ATOM 1493 O O . PHE B 1 68 ? 1.454 11.049 14.099 1 98.22 68 PHE B O 1
ATOM 1500 N N . ASN B 1 69 ? -0.635 10.976 13.903 1 97.85 69 ASN B N 1
ATOM 1501 C CA . ASN B 1 69 ? -1.003 10.516 15.238 1 97.85 69 ASN B CA 1
ATOM 1502 C C . ASN B 1 69 ? -2.425 9.965 15.269 1 97.85 69 ASN B C 1
ATOM 1504 O O . ASN B 1 69 ? -3.206 10.197 14.345 1 97.85 69 ASN B O 1
ATOM 1508 N N . PRO B 1 70 ? -2.838 9.222 16.279 1 96.97 70 PRO B N 1
ATOM 1509 C CA . PRO B 1 70 ? -4.126 8.525 16.279 1 96.97 70 PRO B CA 1
ATOM 1510 C C . PRO B 1 70 ? -5.308 9.468 16.069 1 96.97 70 PRO B C 1
ATOM 1512 O O . PRO B 1 70 ? -6.206 9.172 15.277 1 96.97 70 PRO B O 1
ATOM 1515 N N . GLU B 1 71 ? -5.317 10.551 16.705 1 97.31 71 GLU B N 1
ATOM 1516 C CA . GLU B 1 71 ? -6.438 11.482 16.607 1 97.31 71 GLU B CA 1
ATOM 1517 C C . GLU B 1 71 ? -6.506 12.119 15.222 1 97.31 71 GLU B C 1
ATOM 1519 O O . GLU B 1 71 ? -7.562 12.124 14.586 1 97.31 71 GLU B O 1
ATOM 1524 N N . SER B 1 72 ? -5.444 12.704 14.719 1 98.06 72 SER B N 1
ATOM 1525 C CA . SER B 1 72 ? -5.423 13.364 13.418 1 98.06 72 SER B CA 1
ATOM 1526 C C . SER B 1 72 ? -5.715 12.377 12.292 1 98.06 72 SER B C 1
ATOM 1528 O O . SER B 1 72 ? -6.322 12.74 11.283 1 98.06 72 SER B O 1
ATOM 1530 N N . ASN B 1 73 ? -5.251 11.146 12.496 1 98.4 73 ASN B N 1
ATOM 1531 C CA . ASN B 1 73 ? -5.422 10.153 11.442 1 98.4 73 ASN B CA 1
ATOM 1532 C C . ASN B 1 73 ? -6.897 9.855 11.186 1 98.4 73 ASN B C 1
ATOM 1534 O O . ASN B 1 73 ? -7.286 9.546 10.058 1 98.4 73 ASN B O 1
ATOM 1538 N N . VAL B 1 74 ? -7.733 9.901 12.227 1 98.3 74 VAL B N 1
ATOM 1539 C CA . VAL B 1 74 ? -9.172 9.742 12.048 1 98.3 74 VAL B CA 1
ATOM 1540 C C . VAL B 1 74 ? -9.706 10.849 11.142 1 98.3 74 VAL B C 1
ATOM 1542 O O . VAL B 1 74 ? -10.428 10.578 10.179 1 98.3 74 VAL B O 1
ATOM 1545 N N . ARG B 1 75 ? -9.288 12.015 11.453 1 98.44 75 ARG B N 1
ATOM 1546 C CA . ARG B 1 75 ? -9.708 13.161 10.654 1 98.44 75 ARG B CA 1
ATOM 1547 C C . ARG B 1 75 ? -9.162 13.069 9.233 1 98.44 75 ARG B C 1
ATOM 1549 O O . ARG B 1 75 ? -9.89 13.3 8.266 1 98.44 75 ARG B O 1
ATOM 1556 N N . PHE B 1 76 ? -7.859 12.793 9.079 1 98.78 76 PHE B N 1
ATOM 1557 C CA . PHE B 1 76 ? -7.244 12.65 7.765 1 98.78 76 PHE B CA 1
ATOM 1558 C C . PHE B 1 76 ? -8.001 11.632 6.92 1 98.78 76 PHE B C 1
ATOM 1560 O O . PHE B 1 76 ? -8.31 11.891 5.756 1 98.78 76 PHE B O 1
ATOM 1567 N N . SER B 1 77 ? -8.268 10.499 7.513 1 98.7 77 SER B N 1
ATOM 1568 C CA . SER B 1 77 ? -8.957 9.432 6.796 1 98.7 77 SER B CA 1
ATOM 1569 C C . SER B 1 77 ? -10.314 9.899 6.279 1 98.7 77 SER B C 1
ATOM 1571 O O . SER B 1 77 ? -10.678 9.62 5.135 1 98.7 77 SER B O 1
ATOM 1573 N N . ALA B 1 78 ? -11.045 10.583 7.092 1 98.63 78 ALA B N 1
ATOM 1574 C CA . ALA B 1 78 ? -12.369 11.079 6.722 1 98.63 78 ALA B CA 1
ATOM 1575 C C . ALA B 1 78 ? -12.28 12.065 5.56 1 98.63 78 ALA B C 1
ATOM 1577 O O . ALA B 1 78 ? -12.978 11.913 4.555 1 98.63 78 ALA B O 1
ATOM 1578 N N . GLU B 1 79 ? -11.43 13.01 5.687 1 98.81 79 GLU B N 1
ATOM 1579 C CA . GLU B 1 79 ? -11.359 14.1 4.718 1 98.81 79 GLU B CA 1
ATOM 1580 C C . GLU B 1 79 ? -10.777 13.623 3.391 1 98.81 79 GLU B C 1
ATOM 1582 O O . GLU B 1 79 ? -11.246 14.02 2.323 1 98.81 79 GLU B O 1
ATOM 1587 N N . ILE B 1 80 ? -9.774 12.793 3.426 1 98.84 80 ILE B N 1
ATOM 1588 C CA . ILE B 1 80 ? -9.151 12.291 2.207 1 98.84 80 ILE B CA 1
ATOM 1589 C C . ILE B 1 80 ? -10.123 11.373 1.47 1 98.84 80 ILE B C 1
ATOM 1591 O O . ILE B 1 80 ? -10.294 11.488 0.254 1 98.84 80 ILE B O 1
ATOM 1595 N N . THR B 1 81 ? -10.771 10.49 2.222 1 98.64 81 THR B N 1
ATOM 1596 C CA . THR B 1 81 ? -11.744 9.599 1.6 1 98.64 81 THR B CA 1
ATOM 1597 C C . THR B 1 81 ? -12.863 10.398 0.939 1 98.64 81 THR B C 1
ATOM 1599 O O . THR B 1 81 ? -13.256 10.108 -0.193 1 98.64 81 THR B O 1
ATOM 1602 N N . GLN B 1 82 ? -13.352 11.401 1.61 1 98.68 82 GLN B N 1
ATOM 1603 C CA . GLN B 1 82 ? -14.399 12.248 1.047 1 98.68 82 GLN B CA 1
ATOM 1604 C C . GLN B 1 82 ? -13.948 12.879 -0.267 1 98.68 82 GLN B C 1
ATOM 1606 O O . GLN B 1 82 ? -14.702 12.902 -1.242 1 98.68 82 GLN B O 1
ATOM 1611 N N . TYR B 1 83 ? -12.791 13.372 -0.288 1 98.72 83 TYR B N 1
ATOM 1612 C CA . TYR B 1 83 ? -12.278 14 -1.5 1 98.72 83 TYR B CA 1
ATOM 1613 C C . TYR B 1 83 ? -12.213 12.999 -2.647 1 98.72 83 TYR B C 1
ATOM 1615 O O . TYR B 1 83 ? -12.57 13.322 -3.782 1 98.72 83 TYR B O 1
ATOM 1623 N N . LEU B 1 84 ? -11.691 11.803 -2.36 1 98.48 84 LEU B N 1
ATOM 1624 C CA . LEU B 1 84 ? -11.542 10.79 -3.399 1 98.48 84 LEU B CA 1
ATOM 1625 C C . LEU B 1 84 ? -12.903 10.347 -3.926 1 98.48 84 LEU B C 1
ATOM 1627 O O . LEU B 1 84 ? -13.055 10.083 -5.121 1 98.48 84 LEU B O 1
ATOM 1631 N N . VAL B 1 85 ? -13.865 10.247 -3.052 1 97.94 85 VAL B N 1
ATOM 1632 C CA . VAL B 1 85 ? -15.225 9.908 -3.459 1 97.94 85 VAL B CA 1
ATOM 1633 C C . VAL B 1 85 ? -15.753 10.966 -4.426 1 97.94 85 VAL B C 1
ATOM 1635 O O . VAL B 1 85 ? -16.293 10.634 -5.484 1 97.94 85 VAL B O 1
ATOM 1638 N N . GLU B 1 86 ? -15.513 12.183 -4.104 1 97.97 86 GLU B N 1
ATOM 1639 C CA . GLU B 1 86 ? -16.062 13.3 -4.867 1 97.97 86 GLU B CA 1
ATOM 1640 C C . GLU B 1 86 ? -15.29 13.514 -6.166 1 97.97 86 GLU B C 1
ATOM 1642 O O . GLU B 1 86 ? -15.874 13.874 -7.19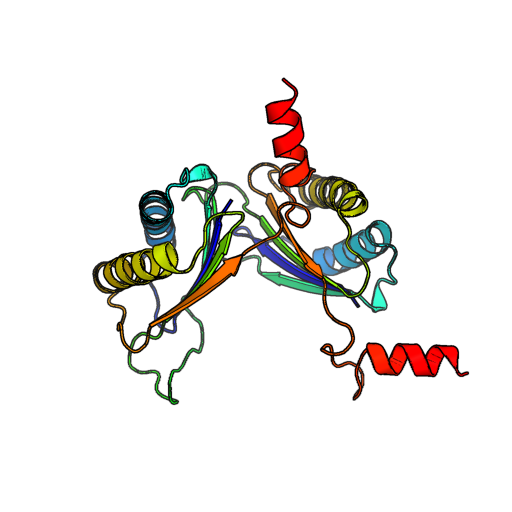 1 97.97 86 GLU B O 1
ATOM 1647 N N . SER B 1 87 ? -14.06 13.296 -6.195 1 97.83 87 SER B N 1
ATOM 1648 C CA . SER B 1 87 ? -13.206 13.713 -7.302 1 97.83 87 SER B CA 1
ATOM 1649 C C . SER B 1 87 ? -13.07 12.607 -8.343 1 97.83 87 SER B C 1
ATOM 1651 O O . SER B 1 87 ? -13.001 12.882 -9.543 1 97.83 87 SER B O 1
ATOM 1653 N N . ILE B 1 88 ? -13.036 11.336 -7.849 1 97.33 88 ILE B N 1
ATOM 1654 C CA . ILE B 1 88 ? -12.765 10.278 -8.816 1 97.33 88 ILE B CA 1
ATOM 1655 C C . ILE B 1 88 ? -13.723 9.111 -8.586 1 97.33 88 ILE B C 1
ATOM 1657 O O . ILE B 1 88 ? -13.48 7.998 -9.057 1 97.33 88 ILE B O 1
ATOM 1661 N N . GLN B 1 89 ? -14.75 9.225 -7.83 1 95.97 89 GLN B N 1
ATOM 1662 C CA . GLN B 1 89 ? -15.803 8.242 -7.597 1 95.97 89 GLN B CA 1
ATOM 1663 C C . GLN B 1 89 ? -15.256 7.006 -6.889 1 95.97 89 GLN B C 1
ATOM 1665 O O . GLN B 1 89 ? -15.542 5.877 -7.29 1 95.97 89 GLN B O 1
ATOM 1670 N N . ALA B 1 90 ? -14.453 7.289 -5.909 1 96.29 90 ALA B N 1
ATOM 1671 C CA . ALA B 1 90 ? -13.972 6.195 -5.069 1 96.29 90 ALA B CA 1
ATOM 1672 C C . ALA B 1 90 ? -15.106 5.605 -4.235 1 96.29 90 ALA B C 1
ATOM 1674 O O . ALA B 1 90 ? -16.06 6.306 -3.888 1 96.29 90 ALA B O 1
ATOM 1675 N N . SER B 1 91 ? -1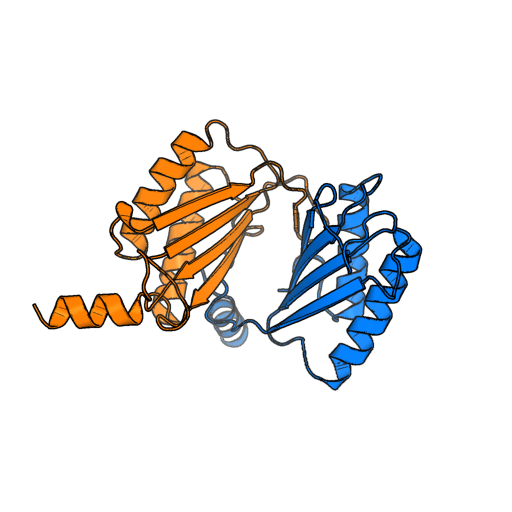5.032 4.31 -4.001 1 95 91 SER B N 1
ATOM 1676 C CA . SER B 1 91 ? -15.908 3.659 -3.032 1 95 91 SER B CA 1
ATOM 1677 C C . SER B 1 91 ? -15.277 3.634 -1.644 1 95 91 SER B C 1
ATOM 1679 O O . SER B 1 91 ? -14.201 3.063 -1.456 1 95 91 SER B O 1
ATOM 1681 N N . PRO B 1 92 ? -15.942 4.237 -0.723 1 94.78 92 PRO B N 1
ATOM 1682 C CA . PRO B 1 92 ? -15.338 4.274 0.611 1 94.78 92 PRO B CA 1
ATOM 1683 C C . PRO B 1 92 ? -15.016 2.883 1.153 1 94.78 92 PRO B C 1
ATOM 1685 O O . PRO B 1 92 ? -14.03 2.71 1.874 1 94.78 92 PRO B O 1
ATOM 1688 N N . ASP B 1 93 ? -15.815 1.889 0.802 1 94.26 93 ASP B N 1
ATOM 1689 C CA . ASP B 1 93 ? -15.642 0.54 1.334 1 94.26 93 ASP B CA 1
ATOM 1690 C C . ASP B 1 93 ? -14.51 -0.192 0.616 1 94.26 93 ASP B C 1
ATOM 1692 O O . ASP B 1 93 ? -14.061 -1.246 1.07 1 94.26 93 ASP B O 1
ATOM 1696 N N . LYS B 1 94 ? -14.055 0.38 -0.473 1 96.48 94 LYS B N 1
ATOM 1697 C CA . LYS B 1 94 ? -12.964 -0.226 -1.231 1 96.48 94 LYS B CA 1
ATOM 1698 C C . LYS B 1 94 ? -11.753 0.701 -1.288 1 96.48 94 LYS B C 1
ATOM 1700 O O . LYS B 1 94 ? -10.973 0.654 -2.241 1 96.48 94 LYS B O 1
ATOM 1705 N N . THR B 1 95 ? -11.706 1.601 -0.354 1 97.7 95 THR B N 1
ATOM 1706 C CA . THR B 1 95 ? -10.588 2.526 -0.2 1 97.7 95 THR B CA 1
ATOM 1707 C C . THR B 1 95 ? -9.842 2.26 1.105 1 97.7 95 THR B C 1
ATOM 1709 O O . THR B 1 95 ? -10.451 2.219 2.176 1 97.7 95 THR B O 1
ATOM 1712 N N . ILE B 1 96 ? -8.552 2.019 0.975 1 98.54 96 ILE B N 1
ATOM 1713 C CA . ILE B 1 96 ? -7.706 1.845 2.151 1 98.54 96 ILE B CA 1
ATOM 1714 C C . ILE B 1 96 ? -6.554 2.847 2.11 1 98.54 96 ILE B C 1
ATOM 1716 O O . ILE B 1 96 ? -5.992 3.113 1.045 1 98.54 96 ILE B O 1
ATOM 1720 N N . ILE B 1 97 ? -6.265 3.47 3.226 1 98.76 97 ILE B N 1
ATOM 1721 C CA . ILE B 1 97 ? -5.181 4.437 3.357 1 98.76 97 ILE B CA 1
ATOM 1722 C C . ILE B 1 97 ? -4.168 3.942 4.387 1 98.76 97 ILE B C 1
ATOM 1724 O O . ILE B 1 97 ? -4.534 3.609 5.516 1 98.76 97 ILE B O 1
ATOM 1728 N N . GLU B 1 98 ? -2.98 3.844 4.059 1 98.78 98 GLU B N 1
ATOM 1729 C CA . GLU B 1 98 ? -1.891 3.504 4.969 1 98.78 98 GLU B CA 1
ATOM 1730 C C . GLU B 1 98 ? -1.053 4.733 5.31 1 98.78 98 GLU B C 1
ATOM 1732 O O . GLU B 1 98 ? -0.526 5.399 4.416 1 98.78 98 GLU B O 1
ATOM 1737 N N . PHE B 1 99 ? -0.934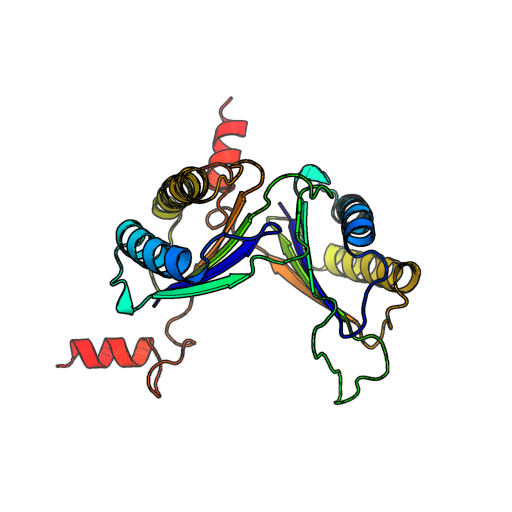 5.065 6.601 1 98.75 99 PHE B N 1
ATOM 1738 C CA . PHE B 1 99 ? -0.095 6.154 7.086 1 98.75 99 PHE B CA 1
ATOM 1739 C C . PHE B 1 99 ? 1.219 5.618 7.643 1 98.75 99 PHE B C 1
ATOM 1741 O O . PHE B 1 99 ? 1.22 4.807 8.572 1 98.75 99 PHE B O 1
ATOM 1748 N N . THR B 1 100 ? 2.284 6.076 7.157 1 98.52 100 THR B N 1
ATOM 1749 C CA . THR B 1 100 ? 3.581 5.618 7.641 1 98.52 100 THR B CA 1
ATOM 1750 C C . THR B 1 100 ? 4.402 6.787 8.178 1 98.52 100 THR B C 1
ATOM 1752 O O . THR B 1 100 ? 4.864 7.633 7.409 1 98.52 100 THR B O 1
ATOM 1755 N N . PRO B 1 101 ? 4.569 6.817 9.509 1 98.17 101 PRO B N 1
ATOM 1756 C CA . PRO B 1 101 ? 5.525 7.805 10.014 1 98.17 101 PRO B CA 1
ATOM 1757 C C . PRO B 1 101 ? 6.96 7.512 9.581 1 98.17 101 PRO B C 1
ATOM 1759 O O . PRO B 1 101 ? 7.399 6.36 9.624 1 98.17 101 PRO B O 1
ATOM 1762 N N . LEU B 1 102 ? 7.652 8.525 9.211 1 97.58 102 LEU B N 1
ATOM 1763 C CA . LEU B 1 102 ? 9.055 8.414 8.827 1 97.58 102 LEU B CA 1
ATOM 1764 C C . LEU B 1 102 ? 9.959 9.03 9.888 1 97.58 102 LEU B C 1
ATOM 1766 O O . LEU B 1 102 ? 9.611 10.048 10.491 1 97.58 102 LEU B O 1
ATOM 1770 N N . ASP B 1 103 ? 11.055 8.407 10.155 1 97.29 103 ASP B N 1
ATOM 1771 C CA . ASP B 1 103 ? 12.124 8.992 10.959 1 97.29 103 ASP B CA 1
ATOM 1772 C C . ASP B 1 103 ? 12.939 9.994 10.145 1 97.29 103 ASP B C 1
ATOM 1774 O O . ASP B 1 103 ? 13.512 9.643 9.112 1 97.29 103 ASP B O 1
ATOM 1778 N N . PRO B 1 104 ? 12.959 11.251 10.627 1 96.46 104 PRO B N 1
ATOM 1779 C CA . PRO B 1 104 ? 13.644 12.281 9.842 1 96.46 104 PRO B CA 1
ATOM 1780 C C . PRO B 1 104 ? 15.126 11.976 9.636 1 96.46 104 PRO B C 1
ATOM 1782 O O . PRO B 1 104 ? 15.748 12.511 8.714 1 96.46 104 PRO B O 1
ATOM 1785 N N . ASN B 1 105 ? 15.752 11.082 10.508 1 97.5 105 ASN B N 1
ATOM 1786 C CA . ASN B 1 105 ? 17.145 10.682 10.343 1 97.5 105 ASN B CA 1
ATOM 1787 C C . ASN B 1 105 ? 17.319 9.729 9.164 1 97.5 105 ASN B C 1
ATOM 1789 O O . ASN B 1 105 ? 18.44 9.498 8.707 1 97.5 105 ASN B O 1
ATOM 1793 N N . PHE B 1 106 ? 16.224 9.24 8.626 1 97.2 106 PHE B N 1
ATOM 1794 C CA . PHE B 1 106 ? 16.314 8.192 7.615 1 97.2 106 PHE B CA 1
ATOM 1795 C C . PHE B 1 106 ? 15.696 8.653 6.301 1 97.2 106 PHE B C 1
ATOM 1797 O O . PHE B 1 106 ? 15.286 7.83 5.479 1 97.2 106 PHE B O 1
ATOM 1804 N N . VAL B 1 107 ? 15.533 9.986 6.208 1 96.48 107 VAL B N 1
ATOM 1805 C CA . VAL B 1 107 ? 15.037 10.558 4.96 1 96.48 107 VAL B CA 1
ATOM 1806 C C . VAL B 1 107 ? 16.044 11.571 4.42 1 96.48 107 VAL B C 1
ATOM 1808 O O . VAL B 1 107 ? 16.365 12.555 5.09 1 96.48 107 VAL B O 1
ATOM 1811 N N . GLY B 1 108 ? 16.528 11.233 3.224 1 96.76 108 GLY B N 1
ATOM 1812 C CA . GLY B 1 108 ? 17.44 12.151 2.56 1 96.76 108 GLY B CA 1
ATOM 1813 C C . GLY B 1 108 ? 16.728 13.219 1.751 1 96.76 108 GLY B C 1
ATOM 1814 O O . GLY B 1 108 ? 15.702 12.949 1.124 1 96.76 108 GLY B O 1
ATOM 1815 N N . LYS B 1 109 ? 17.235 14.444 1.863 1 93.5 109 LYS B N 1
ATOM 1816 C CA . LYS B 1 109 ? 16.719 15.57 1.09 1 93.5 109 LYS B CA 1
ATOM 1817 C C . LYS B 1 109 ? 17.807 16.611 0.842 1 93.5 109 LYS B C 1
ATOM 1819 O O . LYS B 1 109 ? 18.528 16.995 1.765 1 93.5 109 LYS B O 1
ATOM 1824 N N . GLN B 1 110 ? 17.997 17.024 -0.448 1 93.68 110 GLN B N 1
ATOM 1825 C CA . GLN B 1 110 ? 18.899 18.109 -0.819 1 93.68 110 GLN B CA 1
ATOM 1826 C C . GLN B 1 110 ? 20.3 17.877 -0.259 1 93.68 110 GLN B C 1
ATOM 1828 O O . GLN B 1 110 ? 20.873 18.762 0.379 1 93.68 110 GLN B O 1
ATOM 1833 N N . PHE B 1 111 ? 20.757 16.652 -0.414 1 96.22 111 PHE B N 1
ATOM 1834 C CA . PHE B 1 111 ? 22.13 16.252 -0.128 1 96.22 111 PHE B CA 1
ATOM 1835 C C . PHE B 1 111 ? 22.337 16.058 1.369 1 96.22 111 PHE B C 1
ATOM 1837 O O . PHE B 1 111 ? 23.473 16.048 1.847 1 96.22 111 PHE B O 1
ATOM 1844 N N . THR B 1 112 ? 21.327 16.097 2.203 1 96.61 112 THR B N 1
ATOM 1845 C CA . THR B 1 112 ? 21.362 15.862 3.642 1 96.61 112 THR B CA 1
ATOM 1846 C C . THR B 1 112 ? 20.131 15.081 4.093 1 96.61 112 THR B C 1
ATOM 1848 O O . THR B 1 112 ? 19.474 14.425 3.281 1 96.61 112 THR B O 1
ATOM 1851 N N . THR B 1 113 ? 19.924 15.061 5.497 1 96.74 113 THR B N 1
ATOM 1852 C CA . THR B 1 113 ? 18.71 14.435 6.008 1 96.74 113 THR B CA 1
ATOM 1853 C C . THR B 1 113 ? 17.718 15.49 6.487 1 96.74 113 THR B C 1
ATOM 1855 O O . THR B 1 113 ? 18.096 16.635 6.745 1 96.74 113 THR B O 1
ATOM 1858 N N . ILE B 1 114 ? 16.507 15.191 6.508 1 95.01 114 ILE B N 1
ATOM 1859 C CA . ILE B 1 114 ? 15.483 16.108 6.998 1 95.01 114 ILE B CA 1
ATOM 1860 C C . ILE B 1 114 ? 15.827 16.555 8.417 1 95.01 114 ILE B C 1
ATOM 1862 O O . ILE B 1 114 ? 15.688 17.732 8.754 1 95.01 114 ILE B O 1
ATOM 1866 N N . ALA B 1 115 ? 16.322 15.569 9.171 1 94.67 115 ALA B N 1
ATOM 1867 C CA . ALA B 1 115 ? 16.677 15.901 10.548 1 94.67 115 ALA B CA 1
ATOM 1868 C C . ALA B 1 115 ? 17.722 17.013 10.593 1 94.67 115 ALA B C 1
ATOM 1870 O O . ALA B 1 115 ? 17.599 17.958 11.375 1 94.67 115 ALA B O 1
ATOM 1871 N N . GLU B 1 116 ? 18.705 16.862 9.709 1 93.16 116 GLU B N 1
ATOM 1872 C CA . GLU B 1 116 ? 19.797 17.831 9.677 1 93.16 116 GLU B CA 1
ATOM 1873 C C . GLU B 1 116 ? 19.324 19.178 9.14 1 93.16 116 GLU B C 1
ATOM 1875 O O . GLU B 1 116 ? 19.762 20.229 9.613 1 93.16 116 GLU B O 1
ATOM 1880 N N . SER B 1 117 ? 18.441 19.188 8.24 1 89.96 117 SER B N 1
ATOM 1881 C CA . SER B 1 117 ? 17.908 20.416 7.66 1 89.96 117 SER B CA 1
ATOM 1882 C C . SER B 1 117 ? 17.082 21.195 8.679 1 89.96 117 SER B C 1
ATOM 1884 O O . SER B 1 117 ? 17.06 22.428 8.655 1 89.96 117 SER B O 1
ATOM 1886 N N . LEU B 1 118 ? 16.404 20.534 9.518 1 85.62 118 LEU B N 1
ATOM 1887 C CA . LEU B 1 118 ? 15.573 21.171 10.533 1 85.62 118 LEU B CA 1
ATOM 1888 C C . LEU B 1 118 ? 16.434 21.843 11.597 1 85.62 118 LEU B C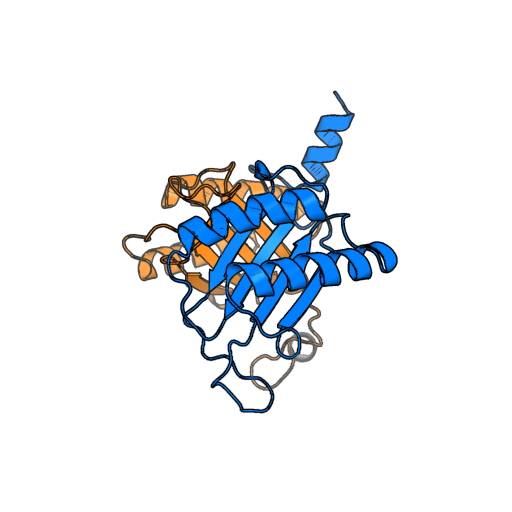 1
ATOM 1890 O O . LEU B 1 118 ? 16.057 22.884 12.141 1 85.62 118 LEU B O 1
ATOM 1894 N N . LYS B 1 119 ? 17.602 21.276 11.899 1 86.07 119 LYS B N 1
ATOM 1895 C CA . LYS B 1 119 ? 18.525 21.886 12.852 1 86.07 119 LYS B CA 1
ATOM 1896 C C . LYS B 1 119 ? 19.079 23.202 12.314 1 86.07 119 LYS B C 1
ATOM 1898 O O . LYS B 1 119 ? 19.214 24.176 13.058 1 86.07 119 LYS B O 1
ATOM 1903 N N . SER B 1 120 ? 19.436 23.098 11.028 1 75.95 120 SER B N 1
ATOM 1904 C CA . SER B 1 120 ? 20.06 24.27 10.423 1 75.95 120 SER B CA 1
ATOM 1905 C C . SER B 1 120 ? 19.075 25.429 10.319 1 75.95 120 SER B C 1
ATOM 1907 O O . SER B 1 120 ? 19.471 26.595 10.382 1 75.95 120 SER B O 1
ATOM 1909 N N . SER B 1 121 ? 17.782 25.052 10.158 1 66.84 121 SER B N 1
ATOM 1910 C CA . SER B 1 121 ? 16.787 26.115 10.058 1 66.84 121 SER B CA 1
ATOM 1911 C C . SER B 1 121 ? 16.542 26.772 11.412 1 66.84 121 SER B C 1
ATOM 1913 O O . SER B 1 121 ? 16.124 27.93 11.48 1 66.84 121 SER B O 1
ATOM 1915 N N . GLN B 1 122 ? 16.791 26.121 12.453 1 62.37 122 GLN B N 1
ATOM 1916 C CA . GLN B 1 122 ? 16.643 26.722 13.774 1 62.37 122 GLN B CA 1
ATOM 1917 C C . GLN B 1 122 ? 17.865 27.561 14.137 1 62.37 122 GLN B C 1
ATOM 1919 O O . GLN B 1 122 ? 17.768 28.497 14.934 1 62.37 122 GLN B O 1
ATOM 1924 N N . SER B 1 123 ? 19.017 27.171 13.617 1 56.87 123 SER B N 1
ATOM 1925 C CA . SER B 1 123 ? 20.215 27.913 13.995 1 56.87 123 SER B CA 1
ATOM 1926 C C . SER B 1 123 ? 20.332 29.213 13.207 1 56.87 123 SER B C 1
ATOM 1928 O O . SER B 1 123 ? 21.125 30.089 13.559 1 56.87 123 SER B O 1
ATOM 1930 N N . THR B 1 124 ? 19.597 29.389 12.175 1 45.61 124 THR B N 1
ATOM 1931 C CA . THR B 1 124 ? 19.76 30.704 11.565 1 45.61 124 THR B CA 1
ATOM 1932 C C . THR B 1 124 ? 18.731 31.687 12.117 1 45.61 124 THR B C 1
ATOM 1934 O O . THR B 1 124 ? 17.562 31.337 12.293 1 45.61 124 THR B O 1
#

Organism: Panagrellus redivivus (NCBI:txid6233)

pLDDT: mean 95.32, std 8.14, range [39.24, 98.9]

Radius of gyration: 18.97 Å; Cα contacts (8 Å, |Δi|>4): 483; chains: 2; bounding box: 45×55×40 Å

InterPro domains:
  IPR001398 Macrophage migration inhibitory factor [PF01187] (6-115)
  IPR001398 Macrophage migration inhibitory factor [PTHR11954] (1-113)
  IPR014347 Tautomerase/MIF superfamily [G3DSA:3.30.429.10] (1-115)
  IPR014347 Tautomerase/MIF superfamily [SSF55331] (1-114)

Nearest PDB structures (foldseek):
  4eui-assembly1_C  TM=9.227E-01  e=4.825E-10  Homo sapiens
  6ice-assembly1_A  TM=9.314E-01  e=8.747E-10  Mesocricetus auratus
  1mfi-assembly1_C  TM=9.333E-01  e=9.984E-10  Mus musculus
  9mf3-assembly1_A  TM=8.973E-01  e=1.067E-09  Plasmodium knowlesi strain H
  1uiz-assembly1_A  TM=8.902E-01  e=1.586E-09  Xenopus laevis

Sequence (248 aa):
MPIAILSTNRPIADAHEFASLFTKKLGAILDKAPESIYVKIEDKATLARGGEHDDRVIYLHIKAVNVFNPESNVRFSAEITQYLVESIQASPDKTIIEFTPLDPNFVGKQFTTIAESLKSSQSTMPIAILSTNRPIADAHEFASLFTKKLGAILDKAPESIYVKIEDKATLARGGEHDDRVIYLHIKAVNVFNPESNVRFSAEITQYLVESIQASPDKTIIEFTPLDPNFVGKQFTTIAESLKSSQST

Solvent-accessible surface area (backbone atoms only — not comparable to full-atom values): 13159 Å² total; per-residue (Å²): 96,40,43,35,42,38,36,22,46,45,76,57,95,53,56,65,60,46,44,27,53,49,33,50,50,47,15,67,74,69,71,42,66,32,73,47,29,34,41,34,56,38,36,80,38,96,48,60,62,95,84,42,59,89,62,50,31,38,47,35,40,39,34,24,51,90,70,83,46,79,72,57,44,56,53,49,52,53,56,52,51,53,50,40,31,72,72,71,59,44,36,76,92,41,49,47,76,47,82,40,83,44,60,42,52,36,29,23,41,65,45,21,17,48,45,60,52,52,53,57,62,65,73,100,96,41,41,36,41,38,36,20,46,45,74,55,94,53,55,68,60,48,49,54,54,48,40,48,51,48,16,66,75,70,70,43,65,46,88,48,48,45,78,43,82,37,36,78,37,51,38,25,48,42,37,42,61,88,61,51,30,38,46,34,40,37,36,26,52,90,70,78,45,59,70,57,31,30,53,51,23,28,55,52,46,50,47,40,33,73,74,71,58,44,37,52,90,41,33,41,34,40,54,40,80,43,58,40,83,77,34,79,50,95,94,42,29,48,46,58,53,55,53,55,61,67,72,100

Foldseek 3Di:
DKEKEKAKCADDPDVPVVQVVLLVQLCVLQVHDSVVYHYHYHYNDPDDDPPDRPAIAMEMEMEDEPRDDDVSVVVSLVSSLVCCCVRPNHDNVRYDYHYHYDDQCPDDDPRHTSVVVVVVVVVD/DKEKEKAKCADDPCVPVVQLVLLVQCCVLQVHDSVVYHYHYHHNDPDDDPPDRPAIAMEMEMEDEPRDDDVSVVVSLVSSLVCCCVRPNHDNVRYDYHYHYDDQCPDDDPNHTSVVVVVVVVVD